Protein 1U02 (pdb70)

InterPro domains:
  IPR003337 Trehalose-phosphatase [PF02358] (3-191)
  IPR003337 Trehalose-phosphatase [TIGR00685] (2-222)
  IPR006379 HAD-superfamily hydrolase, subfamily IIB [TIGR01484] (1-193)
  IPR023214 HAD superfamily [G3DSA:3.40.50.1000] (2-207)
  IPR036412 HAD-like superfamily [SSF56784] (1-220)
  IPR044651 Trehalose 6-phosphate OTSB-like [PTHR43768] (2-218)

Organism: Thermoplasma acidophilum (strain ATCC 25905 / DSM 1728 / JCM 9062 / NBRC 15155 / AMRC-C165) (NCBI:txid273075)

B-factor: mean 22.28, std 8.76, range [8.09, 57.91]

Secondary structure (DSSP, 8-state):
-EEEEE-BTTTB----GGG-PPPHHHHHHHHHHHHHSEEEEE-SS-HHHHHHHS-SS---BGGGTEEEETTEEEE-TTGGGGHHHHHHHHHHHTTHHHHSTT-EEEEETTEEEEE-------HHHHHHHHHHHHHHT-EEEE---EEEE-TT--HHHHHHHHHTTS-EEEEESSHHHHHHHHTTTTSEEEEESSS----SEEESSS---HHHHHH--HHHH-

Structure (mmCIF, N/CA/C/O backbone):
data_1U02
#
_entry.id   1U02
#
_cell.length_a   117.995
_cell.length_b   45.056
_cell.length_c   53.391
_cell.angle_alpha   90.00
_cell.angle_beta   90.65
_cell.angle_gamma   90.00
#
_symmetry.space_group_name_H-M   'C 1 2 1'
#
loop_
_entity.id
_entity.type
_entity.pdbx_description
1 polymer 'trehalose-6-phosphate phosphatase related protein'
2 non-polymer 'MAGNESIUM ION'
3 non-polymer 'SODIUM ION'
4 non-polymer GLYCEROL
5 water water
#
loop_
_atom_site.group_PDB
_atom_site.id
_atom_site.type_symbol
_atom_site.label_atom_id
_atom_site.label_alt_id
_atom_site.label_comp_id
_atom_site.label_asym_id
_atom_site.label_entity_id
_atom_site.label_seq_id
_atom_site.pdbx_PDB_ins_code
_atom_site.Cartn_x
_atom_site.Cartn_y
_atom_site.Cartn_z
_atom_site.occupancy
_atom_site.B_iso_or_equiv
_atom_site.auth_seq_id
_atom_site.auth_comp_id
_atom_site.auth_asym_id
_atom_site.auth_atom_id
_atom_site.pdbx_PDB_model_num
ATOM 1 N N . SER A 1 2 ? 7.788 6.056 23.805 1.00 37.16 2 SER A N 1
ATOM 2 C CA . SER A 1 2 ? 7.922 6.464 22.378 1.00 35.33 2 SER A CA 1
ATOM 3 C C . SER A 1 2 ? 9.072 7.453 22.194 1.00 32.86 2 SER A C 1
ATOM 4 O O . SER A 1 2 ? 9.840 7.707 23.124 1.00 33.06 2 SER A O 1
ATOM 7 N N . LEU A 1 3 ? 9.182 8.017 20.994 1.00 29.15 3 LEU A N 1
ATOM 8 C CA . LEU A 1 3 ? 10.257 8.953 20.679 1.00 24.94 3 LEU A CA 1
ATOM 9 C C . LEU A 1 3 ? 9.896 10.433 20.732 1.00 22.16 3 LEU A C 1
ATOM 10 O O . LEU A 1 3 ? 8.791 10.832 20.367 1.00 19.39 3 LEU A O 1
ATOM 15 N N . ILE A 1 4 ? 10.844 11.244 21.189 1.00 19.14 4 ILE A N 1
ATOM 16 C CA . ILE A 1 4 ? 10.657 12.685 21.223 1.00 16.99 4 ILE A CA 1
ATOM 17 C C . ILE A 1 4 ? 11.969 13.335 20.800 1.00 16.81 4 ILE A C 1
ATOM 18 O O . ILE A 1 4 ? 13.033 13.038 21.343 1.00 18.29 4 ILE A O 1
ATOM 23 N N . PHE A 1 5 ? 11.876 14.198 19.797 1.00 14.19 5 PHE A N 1
ATOM 24 C CA . PHE A 1 5 ? 13.023 14.909 19.249 1.00 14.75 5 PHE A CA 1
ATOM 25 C C . PHE A 1 5 ? 12.806 16.386 19.533 1.00 12.72 5 PHE A C 1
ATOM 26 O O . PHE A 1 5 ? 11.831 16.977 19.072 1.00 13.33 5 PHE A O 1
ATOM 34 N N . LEU A 1 6 ? 13.718 16.985 20.288 1.00 12.46 6 LEU A N 1
ATOM 35 C CA . LEU A 1 6 ? 13.587 18.389 20.652 1.00 11.47 6 LEU A CA 1
ATOM 36 C C . LEU A 1 6 ? 14.761 19.251 20.217 1.00 12.97 6 LEU A C 1
ATOM 37 O O . LEU A 1 6 ? 15.910 18.934 20.515 1.00 12.09 6 LEU A O 1
ATOM 42 N N . ASP A 1 7 ? 14.464 20.341 19.516 1.00 12.50 7 ASP A N 1
ATOM 43 C CA . ASP A 1 7 ? 15.493 21.289 19.110 1.00 12.24 7 ASP A CA 1
ATOM 44 C C . ASP A 1 7 ? 15.874 21.974 20.423 1.00 11.85 7 ASP A C 1
ATOM 45 O O . ASP A 1 7 ? 15.098 21.951 21.380 1.00 10.68 7 ASP A O 1
ATOM 50 N N . TYR A 1 8 ? 17.052 22.584 20.479 1.00 10.89 8 TYR A N 1
ATOM 51 C CA . TYR A 1 8 ? 17.492 23.245 21.705 1.00 11.99 8 TYR A CA 1
ATOM 52 C C . TYR A 1 8 ? 17.276 24.764 21.685 1.00 12.29 8 TYR A C 1
ATOM 53 O O . TYR A 1 8 ? 16.379 25.283 22.359 1.00 11.26 8 TYR A O 1
ATOM 62 N N . ASP A 1 9 ? 18.096 25.476 20.914 1.00 11.07 9 ASP A N 1
ATOM 63 C CA . ASP A 1 9 ? 17.981 26.930 20.844 1.00 12.15 9 ASP A CA 1
ATOM 64 C C . ASP A 1 9 ? 16.660 27.415 20.267 1.00 12.61 9 ASP A C 1
ATOM 65 O O . ASP A 1 9 ? 16.254 27.012 19.176 1.00 12.98 9 ASP A O 1
ATOM 70 N N . GLY A 1 10 ? 15.999 28.288 21.020 1.00 14.41 10 GLY A N 1
ATOM 71 C CA . GLY A 1 10 ? 14.725 28.833 20.594 1.00 14.76 10 GLY A CA 1
ATOM 72 C C . GLY A 1 10 ? 13.566 27.885 20.826 1.00 15.49 10 GLY A C 1
ATOM 73 O O . GLY A 1 10 ? 12.413 28.239 20.573 1.00 15.90 10 GLY A O 1
ATOM 74 N N . THR A 1 11 ? 13.865 26.680 21.305 1.00 14.73 11 THR A N 1
ATOM 75 C CA . THR A 1 11 ? 12.836 25.681 21.563 1.00 13.31 11 THR A CA 1
ATOM 76 C C . THR A 1 11 ? 12.751 25.339 23.053 1.00 13.44 11 THR A C 1
ATOM 77 O O . THR A 1 11 ? 11.675 25.411 23.651 1.00 13.83 11 THR A O 1
ATOM 81 N N . LEU A 1 12 ? 13.882 24.972 23.649 1.00 12.80 12 LEU A N 1
ATOM 82 C CA . LEU A 1 12 ? 13.927 24.651 25.073 1.00 13.30 12 LEU A CA 1
ATOM 83 C C . LEU A 1 12 ? 14.508 25.826 25.858 1.00 12.78 12 LEU A C 1
ATOM 84 O O . LEU A 1 12 ? 14.251 25.983 27.051 1.00 16.09 12 LEU A O 1
ATOM 89 N N . VAL A 1 13 ? 15.310 26.637 25.181 1.00 12.86 13 VAL A N 1
ATOM 90 C CA . VAL A 1 13 ? 15.912 27.820 25.789 1.00 14.13 13 VAL A CA 1
ATOM 91 C C . VAL A 1 13 ? 15.677 28.957 24.803 1.00 13.60 13 VAL A C 1
ATOM 92 O O . VAL A 1 13 ? 15.462 28.719 23.615 1.00 13.98 13 VAL A O 1
ATOM 96 N N . PRO A 1 14 ? 15.695 30.208 25.281 1.00 15.33 14 PRO A N 1
ATOM 97 C CA . PRO A 1 14 ? 15.474 31.331 24.373 1.00 15.19 14 PRO A CA 1
ATOM 98 C C . PRO A 1 14 ? 16.703 31.641 23.522 1.00 15.45 14 PRO A C 1
ATOM 99 O O . PRO A 1 14 ? 17.824 31.248 23.853 1.00 13.12 14 PRO A O 1
ATOM 103 N N . ILE A 1 15 ? 16.476 32.339 22.418 1.00 15.40 15 ILE A N 1
ATOM 104 C CA . ILE A 1 15 ? 17.558 32.756 21.544 1.00 15.98 15 ILE A CA 1
ATOM 105 C C . ILE A 1 15 ? 18.092 34.002 22.228 1.00 16.71 15 ILE A C 1
ATOM 106 O O . ILE A 1 15 ? 17.315 34.886 22.587 1.00 16.02 15 ILE A O 1
ATOM 111 N N . ILE A 1 16 ? 19.402 34.071 22.439 1.00 17.32 16 ILE A N 1
ATOM 112 C CA . ILE A 1 16 ? 19.993 35.238 23.085 1.00 16.03 16 ILE A CA 1
ATOM 113 C C . ILE A 1 16 ? 21.169 35.777 22.272 1.00 17.51 16 ILE A C 1
ATOM 114 O O . ILE A 1 16 ? 21.667 35.107 21.361 1.00 16.66 16 ILE A O 1
ATOM 127 N N . ASN A 1 18 ? 24.222 36.275 23.265 1.00 14.23 18 ASN A N 1
ATOM 128 C CA . ASN A 1 18 ? 25.455 35.558 23.606 1.00 12.81 18 ASN A CA 1
ATOM 129 C C . ASN A 1 18 ? 25.159 34.049 23.675 1.00 12.81 18 ASN A C 1
ATOM 130 O O . ASN A 1 18 ? 24.979 33.488 24.757 1.00 9.71 18 ASN A O 1
ATOM 135 N N . PRO A 1 19 ? 25.124 33.373 22.514 1.00 12.87 19 PRO A N 1
ATOM 136 C CA . PRO A 1 19 ? 24.840 31.933 22.453 1.00 12.45 19 PRO A CA 1
ATOM 137 C C . PRO A 1 19 ? 25.715 31.009 23.293 1.00 12.21 19 PRO A C 1
ATOM 138 O O . PRO A 1 19 ? 25.314 29.888 23.606 1.00 12.00 19 PRO A O 1
ATOM 142 N N . GLU A 1 20 ? 26.898 31.467 23.674 1.00 11.63 20 GLU A N 1
ATOM 143 C CA . GLU A 1 20 ? 27.772 30.621 24.479 1.00 13.24 20 GLU A CA 1
ATOM 144 C C . GLU A 1 20 ? 27.262 30.472 25.916 1.00 11.24 20 GLU A C 1
ATOM 145 O O . GLU A 1 20 ? 27.701 29.589 26.649 1.00 10.92 20 GLU A O 1
ATOM 151 N N . GLU A 1 21 ? 26.335 31.339 26.309 1.00 11.07 21 GLU A N 1
ATOM 152 C CA . GLU A 1 21 ? 25.791 31.331 27.668 1.00 12.06 21 GLU A CA 1
ATOM 153 C C . GLU A 1 21 ? 24.532 30.478 27.850 1.00 12.09 21 GLU A C 1
ATOM 154 O O . GLU A 1 21 ? 24.008 30.379 28.955 1.00 13.52 21 GLU A O 1
ATOM 160 N N . SER A 1 22 ? 24.058 29.856 26.779 1.00 12.28 22 SER A N 1
ATOM 161 C CA . SER A 1 22 ? 22.819 29.080 26.835 1.00 13.32 22 SER A CA 1
ATOM 162 C C . SER A 1 22 ? 22.786 27.762 27.610 1.00 13.37 22 SER A C 1
ATOM 163 O O . SER A 1 22 ? 22.311 26.741 27.100 1.00 11.24 22 SER A O 1
ATOM 166 N N . TYR A 1 23 ? 23.280 27.788 28.843 1.00 13.31 23 TYR A N 1
ATOM 167 C CA . TYR A 1 23 ? 23.257 26.603 29.694 1.00 12.96 23 TYR A CA 1
ATOM 168 C C . TYR A 1 23 ? 21.835 26.419 30.213 1.00 12.50 23 TYR A C 1
ATOM 169 O O . TYR A 1 23 ? 21.128 27.395 30.445 1.00 11.38 23 TYR A O 1
ATOM 178 N N . ALA A 1 24 ? 21.421 25.169 30.394 1.00 11.21 24 ALA A N 1
ATOM 179 C CA . ALA A 1 24 ? 20.079 24.879 30.880 1.00 11.09 24 ALA A CA 1
ATOM 180 C C . ALA A 1 24 ? 19.959 25.238 32.360 1.00 13.13 2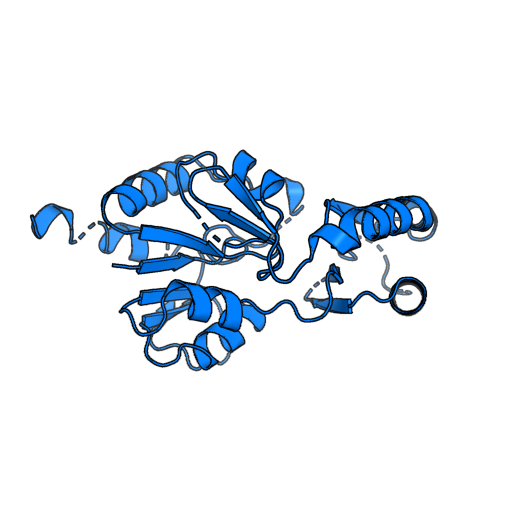4 ALA A C 1
ATOM 181 O O . ALA A 1 24 ? 20.851 24.919 33.154 1.00 12.25 24 ALA A O 1
ATOM 183 N N . ASP A 1 25 ? 18.873 25.909 32.732 1.00 12.95 25 ASP A N 1
ATOM 184 C CA . ASP A 1 25 ? 18.661 26.259 34.137 1.00 13.12 25 ASP A CA 1
ATOM 185 C C . ASP A 1 25 ? 18.064 25.051 34.851 1.00 13.37 25 ASP A C 1
ATOM 186 O O . ASP A 1 25 ? 17.681 24.074 34.205 1.00 12.61 25 ASP A O 1
ATOM 191 N N . ALA A 1 26 ? 18.001 25.112 36.180 1.00 14.04 26 ALA A N 1
ATOM 192 C CA . ALA A 1 26 ? 17.465 24.016 36.984 1.00 13.74 26 ALA A CA 1
ATOM 193 C C . ALA A 1 26 ? 16.097 23.541 36.506 1.00 14.35 26 ALA A C 1
ATOM 194 O O . ALA A 1 26 ? 15.811 22.344 36.523 1.00 14.22 26 ALA A O 1
ATOM 196 N N . GLY A 1 27 ? 15.251 24.477 36.089 1.00 13.81 27 GLY A N 1
ATOM 197 C CA . GLY A 1 27 ? 13.923 24.109 35.624 1.00 14.74 27 GLY A CA 1
ATOM 198 C C . GLY A 1 27 ? 13.953 23.174 34.429 1.00 13.33 27 GLY A C 1
ATOM 199 O O . GLY A 1 27 ? 13.236 22.167 34.387 1.00 14.22 27 GLY A O 1
ATOM 200 N N . LEU A 1 28 ? 14.791 23.503 33.453 1.00 13.10 28 LEU A N 1
ATOM 201 C CA . LEU A 1 28 ? 14.908 22.682 32.257 1.00 11.92 28 LEU A CA 1
ATOM 202 C C . LEU A 1 28 ? 15.566 21.344 32.600 1.00 11.80 28 LEU A C 1
ATOM 203 O O . LEU A 1 28 ? 15.177 20.299 32.069 1.00 12.21 28 LEU A O 1
ATOM 208 N N . LEU A 1 29 ? 16.557 21.375 33.486 1.00 13.12 29 LEU A N 1
ATOM 209 C CA . LEU A 1 29 ? 17.245 20.150 33.883 1.00 12.42 29 LEU A CA 1
ATOM 210 C C . LEU A 1 29 ? 16.250 19.162 34.496 1.00 13.62 29 LEU A C 1
ATOM 211 O O . LEU A 1 29 ? 16.290 17.970 34.200 1.00 14.14 29 LEU A O 1
ATOM 216 N N . SER A 1 30 ? 15.349 19.662 35.337 1.00 14.32 30 SER A N 1
ATOM 217 C CA . SER A 1 30 ? 14.347 18.811 35.983 1.00 15.15 30 SER A CA 1
ATOM 218 C C . SER A 1 30 ? 13.368 18.238 34.953 1.00 15.56 30 SER A C 1
ATOM 219 O O . SER A 1 30 ? 13.081 17.037 34.954 1.00 15.61 30 SER A O 1
ATOM 222 N N . LEU A 1 31 ? 12.869 19.102 34.070 1.00 14.72 31 LEU A N 1
ATOM 223 C CA . LEU A 1 31 ? 11.919 18.700 33.032 1.00 16.82 31 LEU A CA 1
ATOM 224 C C . LEU A 1 31 ? 12.448 17.604 32.117 1.00 15.41 31 LEU A C 1
ATOM 225 O O . LEU A 1 31 ? 11.773 16.605 31.875 1.00 15.39 31 LEU A O 1
ATOM 230 N N . ILE A 1 32 ? 13.655 17.798 31.598 1.00 13.74 32 ILE A N 1
ATOM 231 C CA . ILE A 1 32 ? 14.246 16.821 30.693 1.00 14.70 32 ILE A CA 1
ATOM 232 C C . ILE A 1 32 ? 14.654 15.567 31.455 1.00 15.08 32 ILE A C 1
ATOM 233 O O . ILE A 1 32 ? 14.530 14.455 30.941 1.00 15.16 32 ILE A O 1
ATOM 238 N N . SER A 1 33 ? 15.132 15.754 32.681 1.00 14.98 33 SER A N 1
ATOM 239 C CA . SER A 1 33 ? 15.524 14.632 33.527 1.00 17.49 33 SER A CA 1
ATOM 240 C C . SER A 1 33 ? 14.325 13.694 33.674 1.00 18.02 33 SER A C 1
ATOM 241 O O . SER A 1 33 ? 14.453 12.481 33.521 1.00 15.40 33 SER A O 1
ATOM 244 N N . ASP A 1 34 ? 13.157 14.267 33.958 1.00 18.51 34 ASP A N 1
ATOM 245 C CA . ASP A 1 34 ? 11.937 13.477 34.114 1.00 18.96 34 ASP A CA 1
ATOM 246 C C . ASP A 1 34 ? 11.508 12.861 32.792 1.00 19.92 34 ASP A C 1
ATOM 247 O O . ASP A 1 34 ? 11.230 11.667 32.708 1.00 20.58 34 ASP A O 1
ATOM 252 N N . LEU A 1 35 ? 11.458 13.688 31.756 1.00 19.57 35 LEU A N 1
ATOM 253 C CA . LEU A 1 35 ? 11.040 13.242 30.437 1.00 20.04 35 LEU A CA 1
ATOM 254 C C . LEU A 1 35 ? 11.829 12.050 29.885 1.00 20.33 35 LEU A C 1
ATOM 255 O O . LEU A 1 35 ? 11.240 11.116 29.341 1.00 20.37 35 LEU A O 1
ATOM 260 N N . LYS A 1 36 ? 13.153 12.075 30.028 1.00 19.80 36 LYS A N 1
ATOM 261 C CA . LYS A 1 36 ? 13.990 10.997 29.504 1.00 22.14 36 LYS A CA 1
ATOM 262 C C . LYS A 1 36 ? 13.755 9.661 30.202 1.00 21.71 36 LYS A C 1
ATOM 263 O O . LYS A 1 36 ? 14.148 8.612 29.700 1.00 21.12 36 LYS A O 1
ATOM 269 N N . GLU A 1 37 ? 13.110 9.702 31.359 1.00 23.75 37 GLU A N 1
ATOM 270 C CA . GLU A 1 37 ? 12.808 8.485 32.098 1.00 25.33 37 GLU A CA 1
ATOM 271 C C . GLU A 1 37 ? 11.619 7.766 31.464 1.00 25.80 37 GLU A C 1
ATOM 272 O O . GLU A 1 37 ? 11.496 6.547 31.570 1.00 26.63 37 GLU A O 1
ATOM 278 N N . ARG A 1 38 ? 10.753 8.520 30.793 1.00 24.50 38 ARG A N 1
ATOM 279 C CA . ARG A 1 38 ? 9.561 7.936 30.186 1.00 25.33 38 ARG A CA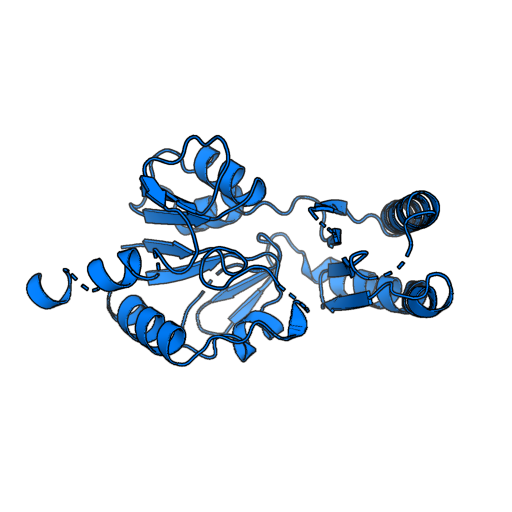 1
ATOM 280 C C . ARG A 1 38 ? 9.587 7.832 28.670 1.00 25.02 38 ARG A C 1
ATOM 281 O O . ARG A 1 38 ? 8.846 7.035 28.095 1.00 24.38 38 ARG A O 1
ATOM 289 N N . PHE A 1 39 ? 10.425 8.636 28.024 1.00 22.72 39 PHE A N 1
ATOM 290 C CA . PHE A 1 39 ? 10.510 8.621 26.569 1.00 24.15 39 PHE A CA 1
ATOM 291 C C . PHE A 1 39 ? 11.948 8.580 26.075 1.00 23.31 39 PHE A C 1
ATOM 292 O O . PHE A 1 39 ? 12.846 9.115 26.725 1.00 22.79 39 PHE A O 1
ATOM 300 N N . ASP A 1 40 ? 12.162 7.937 24.928 1.00 22.26 40 ASP A N 1
ATOM 301 C CA . ASP A 1 40 ? 13.492 7.879 24.329 1.00 21.86 40 ASP A CA 1
ATOM 302 C C . ASP A 1 40 ? 13.658 9.307 23.805 1.00 20.73 40 ASP A C 1
ATOM 303 O O . ASP A 1 40 ? 13.119 9.670 22.758 1.00 20.01 40 ASP A O 1
ATOM 308 N N . THR A 1 41 ? 14.393 10.116 24.552 1.00 18.80 41 THR A N 1
ATOM 309 C CA . THR A 1 41 ? 14.572 11.517 24.209 1.00 19.59 41 THR A CA 1
ATOM 310 C C . THR A 1 41 ? 15.840 11.878 23.448 1.00 18.59 41 THR A C 1
ATOM 311 O O . THR A 1 41 ? 16.938 11.447 23.801 1.00 19.50 41 THR A O 1
ATOM 315 N N . TYR A 1 42 ? 15.666 12.679 22.398 1.00 17.31 42 TYR A N 1
ATOM 316 C CA . TYR A 1 42 ? 16.767 13.143 21.565 1.00 15.72 42 TYR A CA 1
ATOM 317 C C . TYR A 1 42 ? 16.779 14.660 21.466 1.00 15.37 42 TYR A C 1
ATOM 318 O O . TYR A 1 42 ? 15.742 15.281 21.222 1.00 15.41 42 TYR A O 1
ATOM 327 N N . ILE A 1 43 ? 17.947 15.256 21.668 1.00 13.50 43 ILE A N 1
ATOM 328 C CA . ILE A 1 43 ? 18.089 16.693 21.489 1.00 13.87 43 ILE A CA 1
ATOM 329 C C . ILE A 1 43 ? 18.596 16.763 20.049 1.00 14.51 43 ILE A C 1
ATOM 330 O O . ILE A 1 43 ? 19.548 16.066 19.701 1.00 15.64 43 ILE A O 1
ATOM 335 N N . VAL A 1 44 ? 17.954 17.567 19.206 1.00 14.29 44 VAL A N 1
ATOM 336 C CA . VAL A 1 44 ? 18.379 17.698 17.813 1.00 15.85 44 VAL A CA 1
ATOM 337 C C . VAL A 1 44 ? 18.784 19.150 17.636 1.00 17.20 44 VAL A C 1
ATOM 338 O O . VAL A 1 44 ? 17.959 20.048 17.776 1.00 18.73 44 VAL A O 1
ATOM 342 N N . THR A 1 45 ? 20.047 19.378 17.297 1.00 14.58 45 THR A N 1
ATOM 343 C CA . THR A 1 45 ? 20.547 20.739 17.222 1.00 13.25 45 THR A CA 1
ATOM 344 C C . THR A 1 45 ? 21.662 20.931 16.200 1.00 14.23 45 THR A C 1
ATOM 345 O O . THR A 1 45 ? 22.181 19.967 15.635 1.00 12.14 45 THR A O 1
ATOM 349 N N . GLY A 1 46 ? 22.026 22.189 15.977 1.00 13.74 46 GLY A N 1
ATOM 350 C CA . GLY A 1 46 ? 23.115 22.497 15.069 1.00 13.21 46 GLY A CA 1
ATOM 351 C C . GLY A 1 46 ? 24.372 22.629 15.918 1.00 13.88 46 GLY A C 1
ATOM 352 O O . GLY A 1 46 ? 25.486 22.742 15.403 1.00 12.95 46 GLY A O 1
ATOM 353 N N . ARG A 1 47 ? 24.178 22.624 17.235 1.00 12.71 47 ARG A N 1
ATOM 354 C CA . ARG A 1 47 ? 25.279 22.723 18.193 1.00 11.46 47 ARG A CA 1
ATOM 355 C C . ARG A 1 47 ? 26.091 21.433 18.144 1.00 11.87 47 ARG A C 1
ATOM 356 O O . ARG A 1 47 ? 25.648 20.436 17.580 1.00 12.24 47 ARG A O 1
ATOM 364 N N . SER A 1 48 ? 27.275 21.463 18.749 1.00 10.23 48 SER A N 1
ATOM 365 C CA . SER A 1 48 ? 28.150 20.299 18.806 1.00 10.31 48 SER A CA 1
ATOM 366 C C . SER A 1 48 ? 27.796 19.468 20.039 1.00 12.30 48 SER A C 1
ATOM 367 O O . SER A 1 48 ? 27.085 19.929 20.931 1.00 11.49 48 SER A O 1
ATOM 370 N N . PRO A 1 49 ? 28.297 18.225 20.102 1.00 13.64 49 PRO A N 1
ATOM 371 C CA . PRO A 1 49 ? 28.021 17.357 21.250 1.00 14.60 49 PRO A CA 1
ATOM 372 C C . PRO A 1 49 ? 28.690 17.942 22.494 1.00 13.17 49 PRO A C 1
ATOM 373 O O . PRO A 1 49 ? 28.180 17.812 23.605 1.00 12.62 49 PRO A O 1
ATOM 377 N N . GLU A 1 50 ? 29.840 18.583 22.303 1.00 13.53 50 GLU A N 1
ATOM 378 C CA . GLU A 1 50 ? 30.548 19.174 23.431 1.00 14.70 50 GLU A CA 1
ATOM 379 C C . GLU A 1 50 ? 29.696 20.289 24.041 1.00 13.41 50 GLU A C 1
ATOM 380 O O . GLU A 1 50 ? 29.671 20.456 25.259 1.00 13.65 50 GLU A O 1
ATOM 386 N N . GLU A 1 51 ? 29.003 21.052 23.197 1.00 12.03 51 GLU A N 1
ATOM 387 C CA . GLU A 1 51 ? 28.152 22.136 23.683 1.00 14.16 51 GLU A CA 1
ATOM 388 C C . GLU A 1 51 ? 26.928 21.623 24.437 1.00 12.85 51 GLU A C 1
ATOM 389 O O . GLU A 1 51 ? 26.679 22.019 25.573 1.00 13.04 51 GLU A O 1
ATOM 395 N N . ILE A 1 52 ? 26.159 20.742 23.810 1.00 14.84 52 ILE A N 1
ATOM 396 C CA . ILE A 1 52 ? 24.965 20.231 24.467 1.00 12.95 52 ILE A CA 1
ATOM 397 C C . ILE A 1 52 ? 25.321 19.474 25.740 1.00 13.45 52 ILE A C 1
ATOM 398 O O . ILE A 1 52 ? 24.604 19.568 26.737 1.00 11.71 52 ILE A O 1
ATOM 403 N N . SER A 1 53 ? 26.433 18.738 25.704 1.00 11.43 53 SER A N 1
ATOM 404 C CA . SER A 1 53 ? 26.881 17.964 26.858 1.00 13.07 53 SER A CA 1
ATOM 405 C C . SER A 1 53 ? 27.140 18.843 28.078 1.00 14.12 53 SER A C 1
ATOM 406 O O . SER A 1 53 ? 26.862 18.435 29.204 1.00 13.10 53 SER A O 1
ATOM 409 N N . ARG A 1 54 ? 27.674 20.044 27.873 1.00 13.37 54 ARG A N 1
ATOM 410 C CA . ARG A 1 54 ? 27.891 20.913 29.020 1.00 14.25 54 ARG A CA 1
ATOM 411 C C . ARG A 1 54 ? 26.648 21.761 29.310 1.00 13.11 54 ARG A C 1
ATOM 412 O O . ARG A 1 54 ? 26.367 22.063 30.471 1.00 12.29 54 ARG A O 1
ATOM 420 N N . PHE A 1 55 ? 25.900 22.131 28.271 1.00 10.86 55 PHE A N 1
ATOM 421 C CA . PHE A 1 55 ? 24.679 22.921 28.470 1.00 12.21 55 PHE A CA 1
ATOM 422 C C . PHE A 1 55 ? 23.622 22.119 29.219 1.00 11.48 55 PHE A C 1
ATOM 423 O O . PHE A 1 55 ? 22.953 22.633 30.111 1.00 12.01 55 PHE A O 1
ATOM 431 N N . LEU A 1 56 ? 23.474 20.858 28.824 1.00 12.01 56 LEU A N 1
ATOM 432 C CA . LEU A 1 56 ? 22.470 19.953 29.379 1.00 12.99 56 LEU A CA 1
ATOM 433 C C . LEU A 1 56 ? 23.143 18.630 29.753 1.00 13.41 56 LEU A C 1
ATOM 434 O O . LEU A 1 56 ? 22.971 17.628 29.057 1.00 14.53 56 LEU A O 1
ATOM 439 N N . PRO A 1 57 ? 23.881 18.598 30.873 1.00 14.55 57 PRO A N 1
ATOM 440 C CA . PRO A 1 57 ? 24.579 17.377 31.303 1.00 15.57 57 PRO A CA 1
ATOM 441 C C . PRO A 1 57 ? 23.710 16.235 31.825 1.00 16.58 57 PRO A C 1
ATOM 442 O O . PRO A 1 57 ? 23.886 15.767 32.953 1.00 15.40 57 PRO A O 1
ATOM 446 N N . LEU A 1 58 ? 22.787 15.777 30.984 1.00 15.87 58 LEU A N 1
ATOM 447 C CA . LEU A 1 58 ? 21.882 14.692 31.342 1.00 17.10 58 LEU A CA 1
ATOM 448 C C . LEU A 1 58 ? 22.128 13.488 30.449 1.00 19.47 58 LEU A C 1
ATOM 449 O O . LEU A 1 58 ? 22.750 13.597 29.389 1.00 18.51 58 LEU A O 1
ATOM 454 N N . ASP A 1 59 ? 21.616 12.343 30.879 1.00 20.70 59 ASP A N 1
ATOM 455 C CA . ASP A 1 59 ? 21.762 11.111 30.124 1.00 24.09 59 ASP A CA 1
ATOM 456 C C . ASP A 1 59 ? 20.694 11.034 29.037 1.00 23.14 59 ASP A C 1
ATOM 457 O O . ASP A 1 59 ? 19.634 10.436 29.234 1.00 24.23 59 ASP A O 1
ATOM 462 N N . ILE A 1 60 ? 20.966 11.670 27.902 1.00 21.27 60 ILE A N 1
ATOM 463 C CA . ILE A 1 60 ? 20.043 11.665 26.772 1.00 20.60 60 ILE A CA 1
ATOM 464 C C . ILE A 1 60 ? 20.836 11.548 25.483 1.00 19.04 60 ILE A C 1
ATOM 465 O O . ILE A 1 60 ? 22.035 11.812 25.467 1.00 19.15 60 ILE A O 1
ATOM 470 N N . ASN A 1 61 ? 20.161 11.148 24.411 1.00 16.93 61 ASN A N 1
ATOM 471 C CA . ASN A 1 61 ? 20.804 11.022 23.113 1.00 16.61 61 ASN A CA 1
ATOM 472 C C . ASN A 1 61 ? 20.736 12.352 22.379 1.00 15.99 61 ASN A C 1
ATOM 473 O O . ASN A 1 61 ? 19.920 13.216 22.706 1.00 14.49 61 ASN A O 1
ATOM 486 N N . ILE A 1 63 ? 21.426 14.433 18.349 1.00 12.46 63 ILE A N 1
ATOM 487 C CA . ILE A 1 63 ? 21.765 14.502 16.941 1.00 13.16 63 ILE A CA 1
ATOM 488 C C . ILE A 1 63 ? 22.311 15.925 16.839 1.00 12.63 63 ILE A C 1
ATOM 489 O O . ILE A 1 63 ? 21.559 16.888 16.978 1.00 12.51 63 ILE A O 1
ATOM 494 N N . CYS A 1 64 ? 23.621 16.053 16.630 1.00 12.02 64 CYS A N 1
ATOM 495 C CA . CYS A 1 64 ? 24.262 17.368 16.555 1.00 11.45 64 CYS A CA 1
ATOM 496 C C . CYS A 1 64 ? 24.699 17.774 15.154 1.00 13.41 64 CYS A C 1
ATOM 497 O O . CYS A 1 64 ? 24.690 16.957 14.234 1.00 13.03 64 CYS A O 1
ATOM 500 N N . TYR A 1 65 ? 25.080 19.043 15.004 1.00 11.57 65 TYR A N 1
ATOM 501 C CA . TYR A 1 65 ? 25.515 19.579 13.711 1.00 12.16 65 TYR A CA 1
ATOM 502 C C . TYR A 1 65 ? 24.465 19.292 12.635 1.00 14.10 65 TYR A C 1
ATOM 503 O O . TYR A 1 65 ? 24.805 18.985 11.488 1.00 11.94 65 TYR A O 1
ATOM 512 N N . HIS A 1 66 ? 23.193 19.383 13.009 1.00 14.36 66 HIS A N 1
ATOM 513 C CA . HIS A 1 66 ? 22.100 19.132 12.073 1.00 14.59 66 HIS A CA 1
ATOM 514 C C . HIS A 1 66 ? 22.165 17.723 11.480 1.00 14.67 66 HIS A C 1
ATOM 515 O O . HIS A 1 66 ? 21.600 17.462 10.414 1.00 14.34 66 HIS A O 1
ATOM 522 N N . GLY A 1 67 ? 22.856 16.822 12.177 1.00 13.75 67 GLY A N 1
ATOM 523 C CA . GLY A 1 67 ? 22.961 15.448 11.711 1.00 15.06 67 GLY A CA 1
ATOM 524 C C . GLY A 1 67 ? 24.345 14.918 11.368 1.00 14.83 67 GLY A C 1
ATOM 525 O O . GLY A 1 67 ? 24.498 13.715 11.167 1.00 13.81 67 GLY A O 1
ATOM 526 N N . ALA A 1 68 ? 25.358 15.781 11.312 1.00 14.24 68 ALA A N 1
ATOM 527 C CA . ALA A 1 68 ? 26.707 15.328 10.967 1.00 13.51 68 ALA A CA 1
ATOM 528 C C . ALA A 1 68 ? 27.320 14.395 12.009 1.00 14.60 68 ALA A C 1
ATOM 529 O O . ALA A 1 68 ? 28.151 13.548 11.683 1.00 15.06 68 ALA A O 1
ATOM 531 N N . CYS A 1 69 ? 26.918 14.555 13.262 1.00 13.91 69 CYS A N 1
ATOM 532 C CA . CYS A 1 69 ? 27.444 13.729 14.339 1.00 17.17 69 CYS A CA 1
ATOM 533 C C . CYS A 1 69 ? 26.372 13.534 15.394 1.00 16.84 69 CYS A C 1
ATOM 534 O O . CYS A 1 69 ? 25.592 14.442 15.667 1.00 19.49 69 CYS A O 1
ATOM 537 N N . SER A 1 70 ? 26.333 12.346 15.982 1.00 15.63 70 SER A N 1
ATOM 538 C CA . SER A 1 70 ? 25.362 12.041 17.023 1.00 14.20 70 SER A CA 1
ATOM 539 C C . SER A 1 70 ? 26.115 11.518 18.231 1.00 14.62 70 SER A C 1
ATOM 540 O O . SER A 1 70 ? 27.270 11.096 18.118 1.00 16.34 70 SER A O 1
ATOM 543 N N . LYS A 1 71 ? 25.478 11.581 19.392 1.00 14.11 71 LYS A N 1
ATOM 544 C CA . LYS A 1 71 ? 26.074 11.044 20.604 1.00 15.48 71 LYS A CA 1
ATOM 545 C C . LYS A 1 71 ? 24.991 10.112 21.116 1.00 16.04 71 LYS A C 1
ATOM 546 O O . LYS A 1 71 ? 23.951 10.554 21.605 1.00 16.64 71 LYS A O 1
ATOM 552 N N . ILE A 1 72 ? 25.240 8.816 20.964 1.00 16.68 72 ILE A N 1
ATOM 553 C CA . ILE A 1 72 ? 24.297 7.774 21.344 1.00 18.66 72 ILE A CA 1
ATOM 554 C C . ILE A 1 72 ? 24.932 6.877 22.404 1.00 18.14 72 ILE A C 1
ATOM 555 O O . ILE A 1 72 ? 26.012 6.328 22.190 1.00 16.96 72 ILE A O 1
ATOM 560 N N . ASN A 1 73 ? 24.266 6.734 23.545 1.00 19.91 73 ASN A N 1
ATOM 561 C CA . ASN A 1 73 ? 24.792 5.917 24.635 1.00 21.85 73 ASN A CA 1
ATOM 562 C C . ASN A 1 73 ? 26.183 6.403 25.023 1.00 20.21 73 ASN A C 1
ATOM 563 O O . ASN A 1 73 ? 27.035 5.614 25.422 1.00 20.11 73 ASN A O 1
ATOM 568 N N . GLY A 1 74 ? 26.412 7.704 24.878 1.00 17.07 74 GLY A N 1
ATOM 569 C CA . GLY A 1 74 ? 27.697 8.273 25.234 1.00 15.37 74 GLY A CA 1
ATOM 570 C C . GLY A 1 74 ? 28.728 8.233 24.123 1.00 13.32 74 GLY A C 1
ATOM 571 O O . GLY A 1 74 ? 29.761 8.883 24.212 1.00 14.76 74 GLY A O 1
ATOM 572 N N . GLN A 1 75 ? 28.452 7.481 23.064 1.00 14.47 75 GLN A N 1
ATOM 573 C CA . GLN A 1 75 ? 29.399 7.367 21.965 1.00 14.47 75 GLN A CA 1
ATOM 574 C C . GLN A 1 75 ? 29.256 8.455 20.900 1.00 14.50 75 GLN A C 1
ATOM 575 O O . GLN A 1 75 ? 28.158 8.722 20.403 1.00 11.87 75 GLN A O 1
ATOM 581 N N . ILE A 1 76 ? 30.377 9.084 20.562 1.00 13.45 76 ILE A N 1
ATOM 582 C CA . ILE A 1 76 ? 30.396 10.107 19.526 1.00 14.92 76 ILE A CA 1
ATOM 583 C C . ILE A 1 76 ? 30.389 9.331 18.211 1.00 16.51 76 ILE A C 1
ATOM 584 O O . ILE A 1 76 ? 31.359 8.650 17.871 1.00 17.47 76 ILE A O 1
ATOM 589 N N . VAL A 1 77 ? 29.280 9.422 17.490 1.00 16.55 77 VAL A N 1
ATOM 590 C CA . VAL A 1 77 ? 29.124 8.726 16.226 1.00 18.15 77 VAL A CA 1
ATOM 591 C C . VAL A 1 77 ? 29.046 9.699 15.058 1.00 17.51 77 VAL A C 1
ATOM 592 O O . VAL A 1 77 ? 28.074 10.445 14.928 1.00 16.10 77 VAL A O 1
ATOM 596 N N . TYR A 1 78 ? 30.074 9.698 14.215 1.00 18.55 78 TYR A N 1
ATOM 597 C CA . TYR A 1 78 ? 30.089 10.560 13.043 1.00 18.74 78 TYR A CA 1
ATOM 598 C C . TYR A 1 78 ? 29.200 9.917 11.991 1.00 19.92 78 TYR A C 1
ATOM 599 O O . TYR A 1 78 ? 29.283 8.712 11.743 1.00 20.72 78 TYR A O 1
ATOM 608 N N . ASN A 1 79 ? 28.343 10.721 11.378 1.00 18.46 79 ASN A N 1
ATOM 609 C CA . ASN A 1 79 ? 27.435 10.222 10.361 1.00 20.40 79 ASN A CA 1
ATOM 610 C C . ASN A 1 79 ? 27.894 10.672 8.982 1.00 20.63 79 ASN A C 1
ATOM 611 O O . ASN A 1 79 ? 28.521 11.726 8.835 1.00 17.78 79 ASN A O 1
ATOM 616 N N . ASN A 1 80 ? 27.605 9.856 7.976 1.00 20.63 80 ASN A N 1
ATOM 617 C CA . ASN A 1 80 ? 27.946 10.206 6.605 1.00 23.50 80 ASN A CA 1
ATOM 618 C C . ASN A 1 80 ? 29.428 10.536 6.413 1.00 23.10 80 ASN A C 1
ATOM 619 O O . ASN A 1 80 ? 29.778 11.375 5.585 1.00 22.64 80 ASN A O 1
ATOM 624 N N . GLY A 1 81 ? 30.290 9.871 7.178 1.00 21.67 81 GLY A N 1
ATOM 625 C CA . GLY A 1 81 ? 31.722 10.105 7.072 1.00 21.43 81 GLY A CA 1
ATOM 626 C C . GLY A 1 81 ? 32.149 11.542 7.312 1.00 20.44 81 GLY A C 1
ATOM 627 O O . GLY A 1 81 ? 33.140 12.004 6.738 1.00 19.74 81 GLY A O 1
ATOM 628 N N . SER A 1 82 ? 31.414 12.248 8.167 1.00 18.49 82 SER A N 1
ATOM 629 C CA . SER A 1 82 ? 31.720 13.642 8.470 1.00 17.12 82 SER A CA 1
ATOM 630 C C . SER A 1 82 ? 33.070 13.814 9.149 1.00 16.14 82 SER A C 1
ATOM 631 O O . SER A 1 82 ? 33.641 14.899 9.123 1.00 15.90 82 SER A O 1
ATOM 634 N N . ASP A 1 83 ? 33.594 12.759 9.764 1.00 17.85 83 ASP A N 1
ATOM 635 C CA . ASP A 1 83 ? 34.880 12.910 10.428 1.00 18.92 83 ASP A CA 1
ATOM 636 C C . ASP A 1 83 ? 35.997 13.235 9.439 1.00 18.81 83 ASP A C 1
ATOM 637 O O . ASP A 1 83 ? 37.086 13.648 9.840 1.00 17.55 83 ASP A O 1
ATOM 642 N N . ARG A 1 84 ? 35.718 13.078 8.146 1.00 19.17 84 ARG A N 1
ATOM 643 C CA . ARG A 1 84 ? 36.703 13.391 7.111 1.00 20.08 84 ARG A CA 1
ATOM 644 C C . ARG A 1 84 ? 36.970 14.890 7.103 1.00 20.98 84 ARG A C 1
ATOM 645 O O . ARG A 1 84 ? 37.995 15.340 6.588 1.00 19.44 84 ARG A O 1
ATOM 653 N N . PHE A 1 85 ? 36.040 15.652 7.675 1.00 18.98 85 PHE A N 1
ATOM 654 C CA . PHE A 1 85 ? 36.144 17.110 7.723 1.00 19.45 85 PHE A CA 1
ATOM 655 C C . PHE A 1 85 ? 36.792 17.700 8.979 1.00 18.54 85 PHE A C 1
ATOM 656 O O . PHE A 1 85 ? 36.901 18.918 9.098 1.00 19.63 85 PHE A O 1
ATOM 664 N N . LEU A 1 86 ? 37.218 16.857 9.913 1.00 19.33 86 LEU A N 1
ATOM 665 C CA . LEU A 1 86 ? 37.835 17.363 11.138 1.00 20.88 86 LEU A CA 1
ATOM 666 C C . LEU A 1 86 ? 39.045 18.272 10.890 1.00 20.47 86 LEU A C 1
ATOM 667 O O . LEU A 1 86 ? 39.163 19.333 11.501 1.00 19.89 86 LEU A O 1
ATOM 672 N N . GLY A 1 87 ? 39.944 17.864 10.001 1.00 20.02 87 GLY A N 1
ATOM 673 C CA . GLY A 1 87 ? 41.106 18.694 9.726 1.00 19.67 87 GLY A CA 1
ATOM 674 C C . GLY A 1 87 ? 40.727 19.986 9.019 1.00 21.06 87 GLY A C 1
ATOM 675 O O 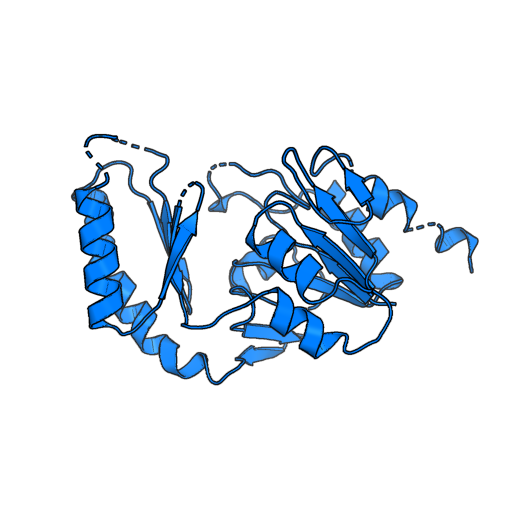. GLY A 1 87 ? 41.364 21.026 9.207 1.00 20.30 87 GLY A O 1
ATOM 676 N N . VAL A 1 88 ? 39.678 19.922 8.207 1.00 19.44 88 VAL A N 1
ATOM 677 C CA . VAL A 1 88 ? 39.211 21.081 7.456 1.00 19.61 88 VAL A CA 1
ATOM 678 C C . VAL A 1 88 ? 38.767 22.226 8.359 1.00 17.79 88 VAL A C 1
ATOM 679 O O . VAL A 1 88 ? 39.227 23.357 8.217 1.00 16.49 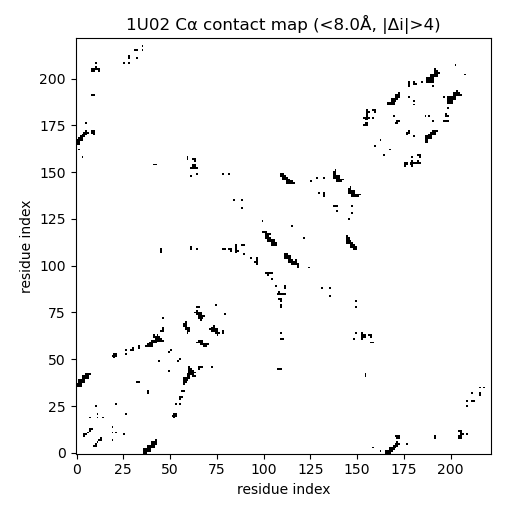88 VAL A O 1
ATOM 683 N N . PHE A 1 89 ? 37.873 21.937 9.294 1.00 17.75 89 PHE A N 1
ATOM 684 C CA . PHE A 1 89 ? 37.403 22.982 10.180 1.00 17.04 89 PHE A CA 1
ATOM 685 C C . PHE A 1 89 ? 38.489 23.543 11.087 1.00 17.70 89 PHE A C 1
ATOM 686 O O . PHE A 1 89 ? 38.402 24.695 11.513 1.00 16.19 89 PHE A O 1
ATOM 694 N N . ASP A 1 90 ? 39.519 22.748 11.368 1.00 18.07 90 ASP A N 1
ATOM 695 C CA . ASP A 1 90 ? 40.628 23.249 12.179 1.00 20.85 90 ASP A CA 1
ATOM 696 C C . ASP A 1 90 ? 41.336 24.329 11.360 1.00 19.76 90 ASP A C 1
ATOM 697 O O . ASP A 1 90 ? 41.658 25.403 11.871 1.00 19.35 90 ASP A O 1
ATOM 702 N N . ARG A 1 91 ? 41.567 24.036 10.082 1.00 18.45 91 ARG A N 1
ATOM 703 C CA . ARG A 1 91 ? 42.237 24.971 9.185 1.00 19.03 91 ARG A CA 1
ATOM 704 C C . ARG A 1 91 ? 41.385 26.215 8.934 1.00 17.78 91 ARG A C 1
ATOM 705 O O . ARG A 1 91 ? 41.907 27.329 8.857 1.00 15.90 91 ARG A O 1
ATOM 713 N N . ILE A 1 92 ? 40.075 26.024 8.803 1.00 15.48 92 ILE A N 1
ATOM 714 C CA . ILE A 1 92 ? 39.179 27.152 8.566 1.00 14.88 92 ILE A CA 1
ATOM 715 C C . ILE A 1 92 ? 39.259 28.141 9.722 1.00 13.99 92 ILE A C 1
ATOM 716 O O . ILE A 1 92 ? 39.341 29.351 9.509 1.00 14.54 92 ILE A O 1
ATOM 721 N N . TYR A 1 93 ? 39.246 27.627 10.946 1.00 14.77 93 TYR A N 1
ATOM 722 C CA . TYR A 1 93 ? 39.321 28.488 12.115 1.00 16.43 93 TYR A CA 1
ATOM 723 C C . TYR A 1 93 ? 40.669 29.202 12.163 1.00 16.45 93 TYR A C 1
ATOM 724 O O . TYR A 1 93 ? 40.743 30.403 12.418 1.00 16.41 93 TYR A O 1
ATOM 733 N N . GLU A 1 94 ? 41.737 28.455 11.926 1.00 17.79 94 GLU A N 1
ATOM 734 C CA . GLU A 1 94 ? 43.070 29.040 11.957 1.00 19.80 94 GLU A CA 1
ATOM 735 C C . GLU A 1 94 ? 43.227 30.160 10.937 1.00 20.03 94 GLU A C 1
ATOM 736 O O . GLU A 1 94 ? 43.819 31.202 11.23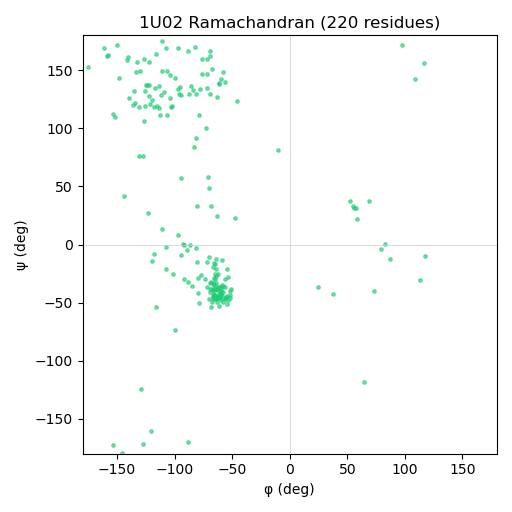3 1.00 18.34 94 GLU A O 1
ATOM 742 N N . ASP A 1 95 ? 42.681 29.960 9.742 1.00 17.60 95 ASP A N 1
ATOM 743 C CA . ASP A 1 95 ? 42.808 30.961 8.698 1.00 19.06 95 ASP A CA 1
ATOM 744 C C . ASP A 1 95 ? 41.830 32.125 8.812 1.00 18.44 95 ASP A C 1
ATOM 745 O O . ASP A 1 95 ? 42.031 33.159 8.184 1.00 18.89 95 ASP A O 1
ATOM 750 N N . THR A 1 96 ? 40.784 31.982 9.618 1.00 16.32 96 THR A N 1
ATOM 751 C CA . THR A 1 96 ? 39.810 33.063 9.726 1.00 15.76 96 THR A CA 1
ATOM 752 C C . THR A 1 96 ? 39.654 33.693 11.110 1.00 16.90 96 THR A C 1
ATOM 753 O O . THR A 1 96 ? 38.976 34.713 11.250 1.00 16.57 96 THR A O 1
ATOM 757 N N . ARG A 1 97 ? 40.279 33.108 12.128 1.00 17.24 97 ARG A N 1
ATOM 758 C CA . ARG A 1 97 ? 40.135 33.642 13.484 1.00 19.73 97 ARG A CA 1
ATOM 759 C C . ARG A 1 97 ? 40.534 35.111 13.626 1.00 19.76 97 ARG A C 1
ATOM 760 O O . ARG A 1 97 ? 39.983 35.826 14.460 1.00 18.43 97 ARG A O 1
ATOM 768 N N . SER A 1 98 ? 41.476 35.563 12.805 1.00 20.28 98 SER A N 1
ATOM 769 C CA . SER A 1 98 ? 41.930 36.947 12.876 1.00 21.60 98 SER A CA 1
ATOM 770 C C . SER A 1 98 ? 40.889 37.957 12.388 1.00 20.54 98 SER A C 1
ATOM 771 O O . SER A 1 98 ? 41.055 39.162 12.582 1.00 19.74 98 SER A O 1
ATOM 774 N N . TRP A 1 99 ? 39.816 37.478 11.764 1.00 18.44 99 TRP A N 1
ATOM 775 C CA . TRP A 1 99 ? 38.788 38.384 11.266 1.00 17.09 99 TRP A CA 1
ATOM 776 C C . TRP A 1 99 ? 38.074 39.139 12.382 1.00 15.22 99 TRP A C 1
ATOM 777 O O . TRP A 1 99 ? 37.401 40.139 12.126 1.00 12.83 99 TRP A O 1
ATOM 788 N N . VAL A 1 100 ? 38.210 38.663 13.617 1.00 13.98 100 VAL A N 1
ATOM 789 C CA . VAL A 1 100 ? 37.582 39.347 14.740 1.00 14.34 100 VAL A CA 1
ATOM 790 C C . VAL A 1 100 ? 38.159 40.760 14.883 1.00 14.39 100 VAL A C 1
ATOM 791 O O . VAL A 1 100 ? 37.503 41.651 15.415 1.00 14.01 100 VAL A O 1
ATOM 795 N N . SER A 1 101 ? 39.387 40.962 14.416 1.00 15.90 101 SER A N 1
ATOM 796 C CA . SER A 1 101 ? 39.999 42.285 14.495 1.00 19.37 101 SER A CA 1
ATOM 797 C C . SER A 1 101 ? 39.713 43.071 13.210 1.00 19.28 101 SER A C 1
ATOM 798 O O . SER A 1 101 ? 39.604 44.295 13.235 1.00 19.24 101 SER A O 1
ATOM 801 N N . ASP A 1 102 ? 39.571 42.365 12.091 1.00 19.53 102 ASP A N 1
ATOM 802 C CA . ASP A 1 102 ? 39.271 43.030 10.826 1.00 20.61 102 ASP A CA 1
ATOM 803 C C . ASP A 1 102 ? 37.849 43.595 10.856 1.00 20.80 102 ASP A C 1
ATOM 804 O O . ASP A 1 102 ? 37.570 44.647 10.276 1.00 20.06 102 ASP A O 1
ATOM 809 N N . PHE A 1 103 ? 36.957 42.893 11.549 1.00 18.60 103 PHE A N 1
ATOM 810 C CA . PHE A 1 103 ? 35.559 43.305 11.664 1.00 18.26 103 PHE A CA 1
ATOM 811 C C . PHE A 1 103 ? 35.165 43.346 13.139 1.00 17.67 103 PHE A C 1
ATOM 812 O O . PHE A 1 103 ? 34.465 42.451 13.626 1.00 14.76 103 PHE A O 1
ATOM 820 N N . PRO A 1 104 ? 35.594 44.395 13.866 1.00 16.59 104 PRO A N 1
ATOM 821 C CA . PRO A 1 104 ? 35.290 44.551 15.293 1.00 15.98 104 PRO A CA 1
ATOM 822 C C . PRO A 1 104 ? 33.828 44.284 15.625 1.00 15.74 104 PRO A C 1
ATOM 823 O O . PRO A 1 104 ? 32.928 44.916 15.071 1.00 17.10 104 PRO A O 1
ATOM 827 N N . GLY A 1 105 ? 33.594 43.350 16.539 1.00 12.47 105 GLY A N 1
ATOM 828 C CA . GLY A 1 105 ? 32.228 43.017 16.904 1.00 12.87 105 GLY A CA 1
ATOM 829 C C . GLY A 1 105 ? 31.910 41.604 16.458 1.00 12.89 105 GLY A C 1
ATOM 830 O O . GLY A 1 105 ? 31.101 40.910 17.078 1.00 14.22 105 GLY A O 1
ATOM 831 N N . LEU A 1 106 ? 32.545 41.183 15.370 1.00 12.23 106 LEU A N 1
ATOM 832 C CA . LEU A 1 106 ? 32.365 39.836 14.852 1.00 12.57 106 LEU A CA 1
ATOM 833 C C . LEU A 1 106 ? 32.821 38.844 15.918 1.00 12.66 106 LEU A C 1
ATOM 834 O O . LEU A 1 106 ? 33.845 39.050 16.577 1.00 11.34 106 LEU A O 1
ATOM 839 N N . ARG A 1 107 ? 32.051 37.777 16.087 1.00 11.89 107 ARG A N 1
ATOM 840 C CA . ARG A 1 107 ? 32.395 36.730 17.045 1.00 12.07 107 ARG A CA 1
ATOM 841 C C . ARG A 1 107 ? 32.487 35.424 16.263 1.00 11.79 107 ARG A C 1
ATOM 842 O O . ARG A 1 107 ? 31.660 35.155 15.386 1.00 12.11 107 ARG A O 1
ATOM 850 N N . ILE A 1 108 ? 33.499 34.622 16.565 1.00 11.15 108 ILE A N 1
ATOM 851 C CA . ILE A 1 108 ? 33.692 33.359 15.866 1.00 11.97 108 ILE A CA 1
ATOM 852 C C . ILE A 1 108 ? 33.658 32.213 16.872 1.00 13.13 108 ILE A C 1
ATOM 853 O O . ILE A 1 108 ? 34.446 32.173 17.812 1.00 14.45 108 ILE A O 1
ATOM 858 N N . TYR A 1 109 ? 32.722 31.296 16.675 1.00 13.35 109 TYR A N 1
ATOM 859 C CA . TYR A 1 109 ? 32.571 30.154 17.563 1.00 14.81 109 TYR A CA 1
ATOM 860 C C . TYR A 1 109 ? 33.086 28.912 16.856 1.00 15.97 109 TYR A C 1
ATOM 861 O O . TYR A 1 109 ? 32.499 28.446 15.880 1.00 15.82 109 TYR A O 1
ATOM 870 N N . ARG A 1 110 ? 34.197 28.392 17.361 1.00 16.06 110 ARG A N 1
ATOM 871 C CA . ARG A 1 110 ? 34.833 27.218 16.793 1.00 18.43 110 ARG A CA 1
ATOM 872 C C . ARG A 1 110 ? 34.256 25.915 17.321 1.00 17.48 110 ARG A C 1
ATOM 873 O O . ARG A 1 110 ? 34.017 25.774 18.517 1.00 16.64 110 ARG A O 1
ATOM 881 N N . LYS A 1 111 ? 34.035 24.967 16.414 1.00 17.59 111 LYS A N 1
ATOM 882 C CA . LYS A 1 111 ? 33.522 23.648 16.772 1.00 14.52 111 LYS A CA 1
ATOM 883 C C . LYS A 1 111 ? 34.252 22.642 15.884 1.00 12.67 111 LYS A C 1
ATOM 884 O O . LYS A 1 111 ? 34.774 23.011 14.835 1.00 11.44 111 LYS A O 1
ATOM 890 N N . ASN A 1 112 ? 34.296 21.379 16.293 1.00 12.23 112 ASN A N 1
ATOM 891 C CA . ASN A 1 112 ? 35.001 20.378 15.499 1.00 12.84 112 ASN A CA 1
ATOM 892 C C . ASN A 1 112 ? 34.487 20.218 14.070 1.00 12.76 112 ASN A C 1
ATOM 893 O O . ASN A 1 112 ? 35.272 19.952 13.156 1.00 11.37 112 ASN A O 1
ATOM 898 N N . LEU A 1 113 ? 33.183 20.375 13.866 1.00 11.80 113 LEU A N 1
ATOM 899 C CA . LEU A 1 113 ? 32.628 20.224 12.522 1.00 12.52 113 LEU A CA 1
ATOM 900 C C . LEU A 1 113 ? 31.869 21.444 12.017 1.00 12.34 113 LEU A C 1
ATOM 901 O O . LEU A 1 113 ? 30.974 21.329 11.176 1.00 13.25 113 LEU A O 1
ATOM 906 N N . ALA A 1 114 ? 32.235 22.616 12.517 1.00 11.57 114 ALA A N 1
ATOM 907 C CA . ALA A 1 114 ? 31.583 23.843 12.074 1.00 11.25 114 ALA A CA 1
ATOM 908 C C . ALA A 1 114 ? 32.240 25.059 12.693 1.00 11.32 114 ALA A C 1
ATOM 909 O O . ALA A 1 114 ? 32.831 24.978 13.769 1.00 13.38 114 ALA A O 1
ATOM 911 N N . VAL A 1 115 ? 32.154 26.178 11.986 1.00 10.93 115 VAL A N 1
ATOM 912 C CA . VAL A 1 115 ? 32.671 27.447 12.476 1.00 10.62 115 VAL A CA 1
ATOM 913 C C . VAL A 1 115 ? 31.524 28.408 12.241 1.00 11.14 115 VAL A C 1
ATOM 914 O O . VAL A 1 115 ? 31.086 28.615 11.106 1.00 10.57 115 VAL A O 1
ATOM 918 N N . LEU A 1 116 ? 31.025 28.976 13.328 1.00 11.13 116 LEU A N 1
ATOM 919 C CA . LEU A 1 116 ? 29.900 29.888 13.265 1.00 11.90 116 LEU A CA 1
ATOM 920 C C . LEU A 1 116 ? 30.355 31.335 13.427 1.00 12.58 116 LEU A C 1
ATOM 921 O O . LEU A 1 116 ? 31.051 31.674 14.386 1.00 11.66 116 LEU A O 1
ATOM 926 N N . TYR A 1 117 ? 29.979 32.175 12.469 1.00 11.78 117 TYR A N 1
ATOM 927 C CA . TYR A 1 117 ? 30.329 33.586 12.508 1.00 12.93 117 TYR A CA 1
ATOM 928 C C . TYR A 1 117 ? 29.074 34.341 12.939 1.00 13.13 117 TYR A C 1
ATOM 929 O O . TYR A 1 117 ? 28.043 34.279 12.261 1.00 13.49 117 TYR A O 1
ATOM 938 N N . HIS A 1 118 ? 29.153 35.025 14.079 1.00 14.33 118 HIS A N 1
ATOM 939 C CA . HIS A 1 118 ? 28.011 35.777 14.590 1.00 14.79 118 HIS A CA 1
ATOM 940 C C . HIS A 1 118 ? 28.227 37.252 14.282 1.00 15.52 118 HIS A C 1
ATOM 941 O O . HIS A 1 118 ? 29.196 37.861 14.742 1.00 13.35 118 HIS A O 1
ATOM 948 N N . LEU A 1 119 ? 27.321 37.824 13.499 1.00 14.41 119 LEU A N 1
ATOM 949 C CA . LEU A 1 119 ? 27.435 39.227 13.117 1.00 16.22 119 LEU A CA 1
ATOM 950 C C . LEU A 1 119 ? 26.604 40.164 13.983 1.00 16.25 119 LEU A C 1
ATOM 951 O O . LEU A 1 119 ? 26.502 41.347 13.690 1.00 17.30 119 LEU A O 1
ATOM 956 N N . GLY A 1 120 ? 26.025 39.635 15.053 1.00 17.94 120 GLY A N 1
ATOM 957 C CA . GLY A 1 120 ? 25.187 40.440 15.923 1.00 19.24 120 GLY A CA 1
ATOM 958 C C . GLY A 1 120 ? 25.747 41.750 16.457 1.00 18.68 120 GLY A C 1
ATOM 959 O O . GLY A 1 120 ? 25.050 42.764 16.463 1.00 19.56 120 GLY A O 1
ATOM 960 N N . LEU A 1 121 ? 26.997 41.747 16.898 1.00 18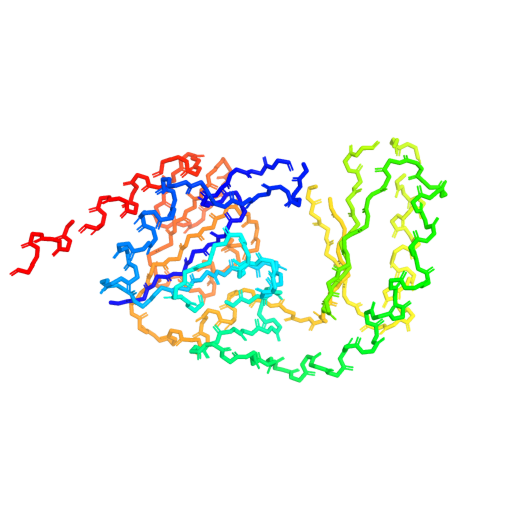.11 121 LEU A N 1
ATOM 961 C CA . LEU A 1 121 ? 27.595 42.957 17.463 1.00 18.08 121 LEU A CA 1
ATOM 962 C C . LEU A 1 121 ? 28.377 43.764 16.446 1.00 18.97 121 LEU A C 1
ATOM 963 O O . LEU A 1 121 ? 28.916 44.823 16.758 1.00 18.20 121 LEU A O 1
ATOM 976 N N . GLY A 1 123 ? 29.269 45.989 12.954 1.00 22.51 123 GLY A N 1
ATOM 977 C CA . GLY A 1 123 ? 28.723 47.146 12.262 1.00 23.92 123 GLY A CA 1
ATOM 978 C C . GLY A 1 123 ? 28.098 46.702 10.950 1.00 24.48 123 GLY A C 1
ATOM 979 O O . GLY A 1 123 ? 28.550 45.736 10.336 1.00 23.48 123 GLY A O 1
ATOM 980 N N . ALA A 1 124 ? 27.065 47.412 10.513 1.00 25.05 124 ALA A N 1
ATOM 981 C CA . ALA A 1 124 ? 26.353 47.071 9.285 1.00 27.41 124 ALA A CA 1
ATOM 982 C C . ALA A 1 124 ? 27.150 47.144 7.981 1.00 27.32 124 ALA A C 1
ATOM 983 O O . ALA A 1 124 ? 27.091 46.230 7.164 1.00 26.94 124 ALA A O 1
ATOM 985 N N . ASP A 1 125 ? 27.896 48.228 7.796 1.00 28.07 125 ASP A N 1
ATOM 986 C CA . ASP A 1 125 ? 28.667 48.458 6.572 1.00 29.45 125 ASP A CA 1
ATOM 987 C C . ASP A 1 125 ? 29.547 47.349 5.990 1.00 29.61 125 ASP A C 1
ATOM 988 O O . ASP A 1 125 ? 29.564 47.153 4.774 1.00 27.70 125 ASP A O 1
ATOM 1001 N N . LYS A 1 127 ? 29.301 44.004 6.441 1.00 25.63 127 LYS A N 1
ATOM 1002 C CA . LYS A 1 127 ? 28.721 42.666 6.380 1.00 24.44 127 LYS A CA 1
ATOM 1003 C C . LYS A 1 127 ? 28.745 42.043 4.985 1.00 23.56 127 LYS A C 1
ATOM 1004 O O . LYS A 1 127 ? 28.999 40.847 4.842 1.00 22.30 127 LYS A O 1
ATOM 1010 N N . PRO A 1 128 ? 28.467 42.833 3.935 1.00 21.82 128 PRO A N 1
ATOM 1011 C CA . PRO A 1 128 ? 28.513 42.210 2.608 1.00 21.59 128 PRO A CA 1
ATOM 1012 C C . PRO A 1 128 ? 29.928 41.700 2.305 1.00 20.51 128 PRO A C 1
ATOM 1013 O O . PRO A 1 128 ? 30.107 40.631 1.716 1.00 19.04 128 PRO A O 1
ATOM 1017 N N . LYS A 1 129 ? 30.929 42.470 2.726 1.00 18.66 129 LYS A N 1
ATOM 1018 C CA . LYS A 1 129 ? 32.325 42.106 2.516 1.00 19.10 129 LYS A CA 1
ATOM 1019 C C . LYS A 1 129 ? 32.665 40.825 3.273 1.00 18.20 129 LYS A C 1
ATOM 1020 O O . LYS A 1 129 ? 33.296 39.919 2.730 1.00 16.59 129 LYS A O 1
ATOM 1026 N N . LEU A 1 130 ? 32.246 40.754 4.534 1.00 17.41 130 LEU A N 1
ATOM 1027 C CA . LEU A 1 130 ? 32.510 39.575 5.348 1.00 16.97 130 LEU A CA 1
ATOM 1028 C C . LEU A 1 130 ? 31.827 38.361 4.739 1.00 16.84 130 LEU A C 1
ATOM 1029 O O . LEU A 1 130 ? 32.412 37.286 4.653 1.00 16.57 130 LEU A O 1
ATOM 1034 N N . ARG A 1 131 ? 30.582 38.539 4.318 1.00 16.97 131 ARG A N 1
ATOM 1035 C CA . ARG A 1 131 ? 29.833 37.449 3.721 1.00 17.99 131 ARG A CA 1
ATOM 1036 C C . ARG A 1 131 ? 30.579 36.853 2.533 1.00 17.37 131 ARG A C 1
ATOM 1037 O O . ARG A 1 131 ? 30.676 35.631 2.408 1.00 16.22 131 ARG A O 1
ATOM 1045 N N . SER A 1 132 ? 31.117 37.713 1.669 1.00 17.35 132 SER A N 1
ATOM 1046 C CA . SER A 1 132 ? 31.845 37.244 0.494 1.00 18.87 132 SER A CA 1
ATOM 1047 C C . SER A 1 132 ? 33.120 36.504 0.897 1.00 17.58 132 SER A C 1
ATOM 1048 O O . SER A 1 132 ? 33.511 35.541 0.238 1.00 17.42 132 SER A O 1
ATOM 1051 N N . ARG A 1 133 ? 33.765 36.950 1.976 1.00 16.74 133 ARG A N 1
ATOM 1052 C CA . ARG A 1 133 ? 34.983 36.286 2.451 1.00 17.02 133 ARG A CA 1
ATOM 1053 C C . ARG A 1 133 ? 34.651 34.883 2.932 1.00 16.64 133 ARG A C 1
ATOM 1054 O O . ARG A 1 133 ? 35.374 33.931 2.650 1.00 16.04 133 ARG A O 1
ATOM 1062 N N . ILE A 1 134 ? 33.563 34.768 3.683 1.00 16.74 134 ILE A N 1
ATOM 1063 C CA . ILE A 1 134 ? 33.137 33.473 4.208 1.00 16.69 134 ILE A CA 1
ATOM 1064 C C . ILE A 1 134 ? 32.819 32.512 3.063 1.00 17.48 134 ILE A C 1
ATOM 1065 O O . ILE A 1 134 ? 33.223 31.350 3.086 1.00 19.23 134 ILE A O 1
ATOM 1070 N N . GLU A 1 135 ? 32.113 33.002 2.052 1.00 17.48 135 GLU A N 1
ATOM 1071 C CA . GLU A 1 135 ? 31.760 32.165 0.913 1.00 19.24 135 GLU A CA 1
ATOM 1072 C C . GLU A 1 135 ? 33.011 31.710 0.164 1.00 19.97 135 GLU A C 1
ATOM 1073 O O . GLU A 1 135 ? 33.052 30.602 -0.364 1.00 18.52 135 GLU A O 1
ATOM 1079 N N . GLU A 1 136 ? 34.034 32.560 0.136 1.00 19.21 136 GLU A N 1
ATOM 1080 C CA . GLU A 1 136 ? 35.286 32.219 -0.536 1.00 20.17 136 GLU A CA 1
ATOM 1081 C C . GLU A 1 136 ? 35.963 31.076 0.218 1.00 19.01 136 GLU A C 1
ATOM 1082 O O . GLU A 1 136 ? 36.464 30.122 -0.385 1.00 16.55 136 GLU A O 1
ATOM 1088 N N . ILE A 1 137 ? 35.977 31.174 1.543 1.00 16.66 137 ILE A N 1
ATOM 1089 C CA . ILE A 1 137 ? 36.571 30.127 2.360 1.00 15.92 137 ILE A CA 1
ATOM 1090 C C . ILE A 1 137 ? 35.808 28.821 2.138 1.00 14.68 137 ILE A C 1
ATOM 1091 O O . ILE A 1 137 ? 36.402 27.748 2.050 1.00 13.89 137 ILE A O 1
ATOM 1096 N N . ALA A 1 138 ? 34.487 28.923 2.039 1.00 15.28 138 ALA A N 1
ATOM 1097 C CA . ALA A 1 138 ? 33.646 27.755 1.825 1.00 17.40 138 ALA A CA 1
ATOM 1098 C C . ALA A 1 138 ? 34.000 27.048 0.518 1.00 18.68 138 ALA A C 1
ATOM 1099 O O . ALA A 1 138 ? 34.073 25.817 0.466 1.00 16.52 138 ALA A O 1
ATOM 1101 N N . ARG A 1 139 ? 34.222 27.826 -0.537 1.00 17.19 139 ARG A N 1
ATOM 1102 C CA . ARG A 1 139 ? 34.563 27.235 -1.829 1.00 20.21 139 ARG A CA 1
ATOM 1103 C C . ARG A 1 139 ? 35.956 26.622 -1.770 1.00 19.45 139 ARG A C 1
ATOM 1104 O O . ARG A 1 139 ? 36.190 25.537 -2.296 1.00 18.89 139 ARG A O 1
ATOM 1112 N N . ILE A 1 140 ? 36.881 27.317 -1.119 1.00 18.33 140 ILE A N 1
ATOM 1113 C CA . ILE A 1 140 ? 38.245 26.820 -1.007 1.00 19.36 140 ILE A CA 1
ATOM 1114 C C . ILE A 1 140 ? 38.317 25.464 -0.305 1.00 18.80 140 ILE A C 1
ATOM 1115 O O . ILE A 1 140 ? 38.971 24.540 -0.790 1.00 17.82 140 ILE A O 1
ATOM 1120 N N . PHE A 1 141 ? 37.631 25.344 0.828 1.00 17.80 141 PHE A N 1
ATOM 1121 C CA . PHE A 1 141 ? 37.647 24.112 1.605 1.00 18.66 141 PHE A CA 1
ATOM 1122 C C . PHE A 1 141 ? 36.578 23.095 1.246 1.00 18.84 141 PHE A C 1
ATOM 1123 O O . PHE A 1 141 ? 36.560 21.991 1.794 1.00 20.62 141 PHE A O 1
ATOM 1131 N N . GLY A 1 142 ? 35.686 23.461 0.334 1.00 18.38 142 GLY A N 1
ATOM 1132 C CA . GLY A 1 142 ? 34.640 22.540 -0.065 1.00 18.07 142 GLY A CA 1
ATOM 1133 C C . GLY A 1 142 ? 33.611 22.268 1.016 1.00 18.10 142 GLY A C 1
ATOM 1134 O O . GLY A 1 142 ? 33.144 21.138 1.170 1.00 16.37 142 GLY A O 1
ATOM 1135 N N . VAL A 1 143 ? 33.265 23.298 1.780 1.00 16.61 143 VAL A N 1
ATOM 1136 C CA . VAL A 1 143 ? 32.262 23.136 2.818 1.00 16.08 143 VAL A CA 1
ATOM 1137 C C . VAL A 1 143 ? 31.014 23.905 2.425 1.00 16.54 143 VAL A C 1
ATOM 1138 O O . VAL A 1 143 ? 30.997 24.613 1.415 1.00 16.44 143 VAL A O 1
ATOM 1142 N N . GLU A 1 144 ? 29.974 23.762 3.235 1.00 16.45 144 GLU A N 1
ATOM 1143 C CA . GLU A 1 144 ? 28.684 24.379 2.976 1.00 17.80 144 GLU A CA 1
ATOM 1144 C C . GLU A 1 144 ? 28.421 25.599 3.853 1.00 18.27 144 GLU A C 1
ATOM 1145 O O . GLU A 1 144 ? 28.848 25.649 5.011 1.00 16.72 144 GLU A O 1
ATOM 1151 N N . THR A 1 145 ? 27.718 26.582 3.297 1.00 17.39 145 THR A N 1
ATOM 1152 C CA . 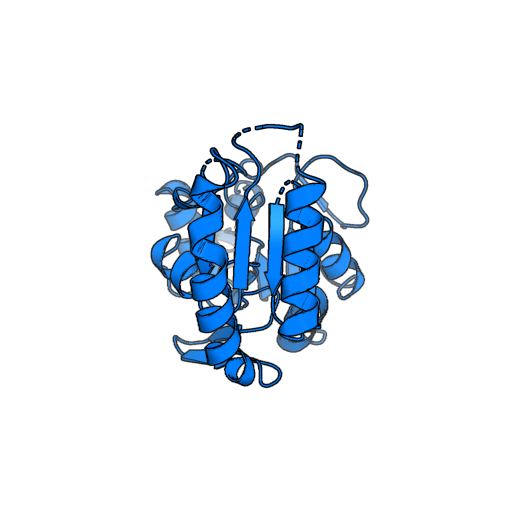THR A 1 145 ? 27.408 27.804 4.029 1.00 18.20 145 THR A CA 1
ATOM 1153 C C . THR A 1 145 ? 25.922 27.897 4.392 1.00 17.86 145 THR A C 1
ATOM 1154 O O . THR A 1 145 ? 25.056 27.689 3.550 1.00 17.60 145 THR A O 1
ATOM 1158 N N . TYR A 1 146 ? 25.642 28.208 5.653 1.00 16.92 146 TYR A N 1
ATOM 1159 C CA . TYR A 1 146 ? 24.273 28.360 6.141 1.00 17.97 146 TYR A CA 1
ATOM 1160 C C . TYR A 1 146 ? 24.084 29.807 6.590 1.00 18.71 146 TYR A C 1
ATOM 1161 O O . TYR A 1 146 ? 24.942 30.363 7.278 1.00 16.17 146 TYR A O 1
ATOM 1170 N N . TYR A 1 147 ? 22.963 30.410 6.207 1.00 19.66 147 TYR A N 1
ATOM 1171 C CA . TYR A 1 147 ? 22.674 31.793 6.577 1.00 22.32 147 TYR A CA 1
ATOM 1172 C C . TYR A 1 147 ? 21.479 31.836 7.529 1.00 24.09 147 TYR A C 1
ATOM 1173 O O . TYR A 1 147 ? 20.375 31.434 7.162 1.00 23.29 147 TYR A O 1
ATOM 1182 N N . GLY A 1 148 ? 21.704 32.315 8.749 1.00 23.40 148 GLY A N 1
ATOM 1183 C CA . GLY A 1 148 ? 20.627 32.401 9.719 1.00 25.00 148 GLY A CA 1
ATOM 1184 C C . GLY A 1 148 ? 20.429 33.837 10.168 1.00 25.58 148 GLY A C 1
ATOM 1185 O O . GLY A 1 148 ? 20.853 34.768 9.483 1.00 24.33 148 GLY A O 1
ATOM 1186 N N . LYS A 1 149 ? 19.782 34.028 11.312 1.00 25.84 149 LYS A N 1
ATOM 1187 C CA . LYS A 1 149 ? 19.561 35.373 11.825 1.00 27.77 149 LYS A CA 1
ATOM 1188 C C . LYS A 1 149 ? 20.818 35.885 12.531 1.00 24.57 149 LYS A C 1
ATOM 1189 O O . LYS A 1 149 ? 21.163 35.419 13.613 1.00 26.13 149 LYS A O 1
ATOM 1203 N N . ILE A 1 151 ? 23.563 35.248 11.779 1.00 19.31 151 ILE A N 1
ATOM 1204 C CA . ILE A 1 151 ? 24.496 34.131 11.735 1.00 19.30 151 ILE A CA 1
ATOM 1205 C C . ILE A 1 151 ? 24.843 33.597 10.352 1.00 17.27 151 ILE A C 1
ATOM 1206 O O . ILE A 1 151 ? 23.991 33.518 9.473 1.00 16.81 151 ILE A O 1
ATOM 1211 N N . ILE A 1 152 ? 26.108 33.225 10.184 1.00 14.90 152 ILE A N 1
ATOM 1212 C CA . ILE A 1 152 ? 26.592 32.610 8.960 1.00 15.08 152 ILE A CA 1
ATOM 1213 C C . ILE A 1 152 ? 27.478 31.472 9.463 1.00 13.65 152 ILE A C 1
ATOM 1214 O O . ILE A 1 152 ? 28.443 31.701 10.188 1.00 12.53 152 ILE A O 1
ATOM 1219 N N . GLU A 1 153 ? 27.142 30.245 9.091 1.00 12.41 153 GLU A N 1
ATOM 1220 C CA . GLU A 1 153 ? 27.911 29.106 9.562 1.00 13.82 153 GLU A CA 1
ATOM 1221 C C . GLU A 1 153 ? 28.435 28.223 8.445 1.00 13.62 153 GLU A C 1
ATOM 1222 O O . GLU A 1 153 ? 27.729 27.948 7.471 1.00 13.42 153 GLU A O 1
ATOM 1228 N N . LEU A 1 154 ? 29.687 27.800 8.590 1.00 13.05 154 LEU A N 1
ATOM 1229 C CA . LEU A 1 154 ? 30.315 26.892 7.642 1.00 13.25 154 LEU A CA 1
ATOM 1230 C C . LEU A 1 154 ? 30.133 25.525 8.269 1.00 13.78 154 LEU A C 1
ATOM 1231 O O . LEU A 1 154 ? 30.455 25.328 9.442 1.00 14.79 154 LEU A O 1
ATOM 1236 N N . ARG A 1 155 ? 29.618 24.578 7.496 1.00 13.15 155 ARG A N 1
ATOM 1237 C CA . ARG A 1 155 ? 29.369 23.256 8.035 1.00 13.26 155 ARG A CA 1
ATOM 1238 C C . ARG A 1 155 ? 29.602 22.150 7.011 1.00 12.85 155 ARG A C 1
ATOM 1239 O O . ARG A 1 155 ? 29.983 22.416 5.869 1.00 11.61 155 ARG A O 1
ATOM 1247 N N . VAL A 1 156 ? 29.379 20.909 7.433 1.00 12.12 156 VAL A N 1
ATOM 1248 C CA . VAL A 1 156 ? 29.553 19.755 6.554 1.00 13.73 156 VAL A CA 1
ATOM 1249 C C . VAL A 1 156 ? 28.468 19.770 5.473 1.00 13.64 156 VAL A C 1
ATOM 1250 O O . VAL A 1 156 ? 27.283 19.906 5.771 1.00 13.05 156 VAL A O 1
ATOM 1254 N N . PRO A 1 157 ? 28.861 19.638 4.197 1.00 14.39 157 PRO A N 1
ATOM 1255 C CA . PRO A 1 157 ? 27.860 19.646 3.127 1.00 16.43 157 PRO A CA 1
ATOM 1256 C C . PRO A 1 157 ? 26.775 18.571 3.300 1.00 15.69 157 PRO A C 1
ATOM 1257 O O . PRO A 1 157 ? 27.058 17.450 3.720 1.00 16.42 157 PRO A O 1
ATOM 1261 N N . GLY A 1 158 ? 25.532 18.936 2.998 1.00 16.68 158 GLY A N 1
ATOM 1262 C CA . GLY A 1 158 ? 24.434 17.987 3.070 1.00 17.54 158 GLY A CA 1
ATOM 1263 C C . GLY A 1 158 ? 23.756 17.700 4.399 1.00 19.43 158 GLY A C 1
ATOM 1264 O O . GLY A 1 158 ? 22.826 16.892 4.429 1.00 19.34 158 GLY A O 1
ATOM 1265 N N . VAL A 1 159 ? 24.180 18.333 5.490 1.00 18.63 159 VAL A N 1
ATOM 1266 C CA . VAL A 1 159 ? 23.532 18.058 6.775 1.00 20.62 159 VAL A CA 1
ATOM 1267 C C . VAL A 1 159 ? 22.043 18.391 6.699 1.00 19.14 159 VAL A C 1
ATOM 1268 O O . VAL A 1 159 ? 21.651 19.372 6.072 1.00 20.81 159 VAL A O 1
ATOM 1272 N N . ASN A 1 160 ? 21.219 17.573 7.348 1.00 20.03 160 ASN A N 1
ATOM 1273 C CA . ASN A 1 160 ? 19.769 17.756 7.318 1.00 19.48 160 ASN A CA 1
ATOM 1274 C C . ASN A 1 160 ? 19.088 17.184 8.574 1.00 19.36 160 ASN A C 1
ATOM 1275 O O . ASN A 1 160 ? 19.078 15.969 8.774 1.00 17.56 160 ASN A O 1
ATOM 1280 N N . LYS A 1 161 ? 18.525 18.052 9.414 1.00 19.28 161 LYS A N 1
ATOM 1281 C CA . LYS A 1 161 ? 17.837 17.600 10.628 1.00 20.11 161 LYS A CA 1
ATOM 1282 C C . LYS A 1 161 ? 16.765 16.560 10.318 1.00 19.50 161 LYS A C 1
ATOM 1283 O O . LYS A 1 161 ? 16.682 15.525 10.981 1.00 17.73 161 LYS A O 1
ATOM 1289 N N . GLY A 1 162 ? 15.932 16.861 9.322 1.00 20.42 162 GLY A N 1
ATOM 1290 C CA . GLY A 1 162 ? 14.860 15.957 8.937 1.00 22.12 162 GLY A CA 1
ATOM 1291 C C . GLY A 1 162 ? 15.322 14.546 8.620 1.00 22.89 162 GLY A C 1
ATOM 1292 O O . GLY A 1 162 ? 14.774 13.578 9.149 1.00 22.27 162 GLY A O 1
ATOM 1293 N N . SER A 1 163 ? 16.332 14.431 7.760 1.00 22.84 163 SER A N 1
ATOM 1294 C CA . SER A 1 163 ? 16.865 13.128 7.371 1.00 22.79 163 SER A CA 1
ATOM 1295 C C . SER A 1 163 ? 17.413 12.362 8.570 1.00 21.18 163 SER A C 1
ATOM 1296 O O . SER A 1 163 ? 17.186 11.156 8.709 1.00 20.06 163 SER A O 1
ATOM 1299 N N . ALA A 1 164 ? 18.141 13.067 9.432 1.00 19.59 164 ALA A N 1
ATOM 1300 C CA . ALA A 1 164 ? 18.725 12.456 10.620 1.00 17.54 164 ALA A CA 1
ATOM 1301 C C . ALA A 1 164 ? 17.625 11.920 11.530 1.00 15.17 164 ALA A C 1
ATOM 1302 O O . ALA A 1 164 ? 17.709 10.799 12.032 1.00 15.83 164 ALA A O 1
ATOM 1304 N N . ILE A 1 165 ? 16.594 12.727 11.751 1.00 15.87 165 ILE A N 1
ATOM 1305 C CA . ILE A 1 165 ? 15.489 12.297 12.594 1.00 16.37 165 ILE A CA 1
ATOM 1306 C C . ILE A 1 165 ? 14.800 11.099 11.943 1.00 18.36 165 ILE A C 1
ATOM 1307 O O . ILE A 1 165 ? 14.573 10.072 12.583 1.00 19.82 165 ILE A O 1
ATOM 1312 N N . ARG A 1 166 ? 14.485 11.235 10.661 1.00 21.70 166 ARG A N 1
ATOM 1313 C CA . ARG A 1 166 ? 13.829 10.167 9.909 1.00 24.02 166 ARG A CA 1
ATOM 1314 C C . ARG A 1 166 ? 14.601 8.855 10.058 1.00 24.13 166 ARG A C 1
ATOM 1315 O O . ARG A 1 166 ? 14.023 7.796 10.309 1.00 24.61 166 ARG A O 1
ATOM 1323 N N . SER A 1 167 ? 15.919 8.944 9.908 1.00 25.23 167 SER A N 1
ATOM 1324 C CA . SER A 1 167 ? 16.798 7.786 10.004 1.00 25.93 167 SER A CA 1
ATOM 1325 C C . SER A 1 167 ? 16.688 7.068 11.348 1.00 25.73 167 SER A C 1
ATOM 1326 O O . SER A 1 167 ? 16.786 5.844 11.417 1.00 25.57 167 SER A O 1
ATOM 1329 N N . VAL A 1 168 ? 16.482 7.829 12.416 1.00 23.64 168 VAL A N 1
ATOM 1330 C CA . VAL A 1 168 ? 16.360 7.244 13.746 1.00 22.47 168 VAL A CA 1
ATOM 1331 C C . VAL A 1 168 ? 14.986 6.632 14.030 1.00 22.88 168 VAL A C 1
ATOM 1332 O O . VAL A 1 168 ? 14.890 5.488 14.473 1.00 22.48 168 VAL A O 1
ATOM 1336 N N . ARG A 1 169 ? 13.932 7.400 13.776 1.00 23.37 169 ARG A N 1
ATOM 1337 C CA . ARG A 1 169 ? 12.567 6.954 14.045 1.00 24.96 169 ARG A CA 1
ATOM 1338 C C . ARG A 1 169 ? 11.962 6.025 13.003 1.00 26.58 169 ARG A C 1
ATOM 1339 O O . ARG A 1 169 ? 11.115 5.195 13.331 1.00 27.77 169 ARG A O 1
ATOM 1347 N N . GLY A 1 170 ? 12.387 6.158 11.752 1.00 27.97 170 GLY A N 1
ATOM 1348 C CA . GLY A 1 170 ? 11.814 5.321 10.714 1.00 30.41 170 GLY A CA 1
ATOM 1349 C C . GLY A 1 170 ? 10.348 5.701 10.606 1.00 31.48 170 GLY A C 1
ATOM 1350 O O . GLY A 1 170 ? 10.028 6.846 10.297 1.00 30.92 170 GLY A O 1
ATOM 1351 N N . GLU A 1 171 ? 9.454 4.754 10.873 1.00 33.08 171 GLU A N 1
ATOM 1352 C CA . GLU A 1 171 ? 8.019 5.026 10.813 1.00 34.80 171 GLU A CA 1
ATOM 1353 C C . GLU A 1 171 ? 7.409 5.088 12.210 1.00 33.51 171 GLU A C 1
ATOM 1354 O O . GLU A 1 171 ? 6.217 5.351 12.358 1.00 33.97 171 GLU A O 1
ATOM 1360 N N . ARG A 1 172 ? 8.230 4.845 13.229 1.00 32.84 172 ARG A N 1
ATOM 1361 C CA . ARG A 1 172 ? 7.766 4.858 14.615 1.00 31.02 172 ARG A CA 1
ATOM 1362 C C . ARG A 1 172 ? 7.141 6.182 15.034 1.00 30.40 172 ARG A C 1
ATOM 1363 O O . ARG A 1 172 ? 7.520 7.248 14.548 1.00 29.64 172 ARG A O 1
ATOM 1371 N N . PRO A 1 173 ? 6.156 6.127 15.943 1.00 29.27 173 PRO A N 1
ATOM 1372 C CA . PRO A 1 173 ? 5.483 7.336 16.427 1.00 28.34 173 PRO A CA 1
ATOM 1373 C C . PRO A 1 173 ? 6.472 8.259 17.131 1.00 26.36 173 PRO A C 1
ATOM 1374 O O . PRO A 1 173 ? 7.330 7.802 17.888 1.00 25.51 173 PRO A O 1
ATOM 1378 N N . ALA A 1 174 ? 6.356 9.558 16.892 1.00 24.07 174 ALA A N 1
ATOM 1379 C CA . ALA A 1 174 ? 7.272 10.487 17.531 1.00 23.03 174 ALA A CA 1
ATOM 1380 C C . ALA A 1 174 ? 6.739 11.904 17.624 1.00 21.87 174 ALA A C 1
ATOM 1381 O O . ALA A 1 174 ? 5.775 12.280 16.952 1.00 21.73 174 ALA A O 1
ATOM 1383 N N . ILE A 1 175 ? 7.372 12.674 18.500 1.00 19.91 175 ILE A N 1
ATOM 1384 C CA . ILE A 1 175 ? 7.049 14.076 18.692 1.00 18.09 175 ILE A CA 1
ATOM 1385 C C . ILE A 1 175 ? 8.295 14.805 18.210 1.00 17.55 175 ILE A C 1
ATOM 1386 O O . ILE A 1 175 ? 9.418 14.382 18.503 1.00 18.40 175 ILE A O 1
ATOM 1391 N N . ILE A 1 176 ? 8.103 15.872 17.444 1.00 16.73 176 ILE A N 1
ATOM 1392 C CA . ILE A 1 176 ? 9.223 16.653 16.933 1.00 17.81 176 ILE A CA 1
ATOM 1393 C C . ILE A 1 176 ? 8.907 18.129 17.130 1.00 17.41 176 ILE A C 1
ATOM 1394 O O . ILE A 1 176 ? 7.896 18.626 16.630 1.00 19.81 176 ILE A O 1
ATOM 1399 N N . ALA A 1 177 ? 9.771 18.825 17.865 1.00 16.38 177 ALA A N 1
ATOM 1400 C CA . ALA A 1 177 ? 9.577 20.242 18.158 1.00 15.67 177 ALA A CA 1
ATOM 1401 C C . ALA A 1 177 ? 10.760 21.101 17.719 1.00 15.50 177 ALA A C 1
ATOM 1402 O O . ALA A 1 177 ? 11.917 20.730 17.922 1.00 13.65 177 ALA A O 1
ATOM 1404 N N . GLY A 1 178 ? 10.459 22.253 17.128 1.00 15.93 178 GLY A N 1
ATOM 1405 C CA . GLY A 1 178 ? 11.505 23.151 16.660 1.00 16.26 178 GLY A CA 1
ATOM 1406 C C . GLY A 1 178 ? 10.960 24.550 16.443 1.00 17.93 178 GLY A C 1
ATOM 1407 O O . GLY A 1 178 ? 9.742 24.738 16.443 1.00 19.10 178 GLY A O 1
ATOM 1408 N N . ASP A 1 179 ? 11.845 25.521 16.226 1.00 17.33 179 ASP A N 1
ATOM 1409 C CA . ASP A 1 179 ? 11.429 26.914 16.057 1.00 18.64 179 ASP A CA 1
ATOM 1410 C C . ASP A 1 179 ? 11.756 27.632 14.744 1.00 19.68 179 ASP A C 1
ATOM 1411 O O . ASP A 1 179 ? 11.219 28.712 14.495 1.00 21.37 179 ASP A O 1
ATOM 1416 N N . ASP A 1 180 ? 12.639 27.086 13.915 1.00 21.38 180 ASP A N 1
ATOM 1417 C CA . ASP A 1 180 ? 12.954 27.782 12.667 1.00 22.38 180 ASP A CA 1
ATOM 1418 C C . ASP A 1 180 ? 12.827 26.926 11.414 1.00 22.60 180 ASP A C 1
ATOM 1419 O O . ASP A 1 180 ? 12.347 25.797 11.466 1.00 22.98 180 ASP A O 1
ATOM 1424 N N . ALA A 1 181 ? 13.271 27.475 10.288 1.00 23.95 181 ALA A N 1
ATOM 1425 C CA . ALA A 1 181 ? 13.186 26.790 9.001 1.00 24.93 181 ALA A CA 1
ATOM 1426 C C . ALA A 1 181 ? 13.758 25.376 8.968 1.00 25.70 181 ALA A C 1
ATOM 1427 O O . ALA A 1 181 ? 13.175 24.486 8.342 1.00 26.36 181 ALA A O 1
ATOM 1429 N N . THR A 1 182 ? 14.890 25.159 9.632 1.00 24.90 182 THR A N 1
ATOM 1430 C CA . THR A 1 182 ? 15.502 23.835 9.637 1.00 24.47 182 THR A CA 1
ATOM 1431 C C . THR A 1 182 ? 14.587 22.828 10.321 1.00 23.94 182 THR A C 1
ATOM 1432 O O . THR A 1 182 ? 14.621 21.634 10.022 1.00 22.87 182 THR A O 1
ATOM 1436 N N . ASP A 1 183 ? 13.763 23.313 11.240 1.00 23.21 183 ASP A N 1
ATOM 1437 C CA . ASP A 1 183 ? 12.839 22.437 11.946 1.00 22.18 183 ASP A CA 1
ATOM 1438 C C . ASP A 1 183 ? 11.590 22.280 11.093 1.00 21.75 183 ASP A C 1
ATOM 1439 O O . ASP A 1 183 ? 10.982 21.213 11.052 1.00 22.01 183 ASP A O 1
ATOM 1444 N N . GLU A 1 184 ? 11.222 23.357 10.410 1.00 22.89 184 GLU A N 1
ATOM 1445 C CA . GLU A 1 184 ? 10.056 23.348 9.541 1.00 24.32 184 GLU A CA 1
ATOM 1446 C C . GLU A 1 184 ? 10.312 22.281 8.482 1.00 25.21 184 GLU A C 1
ATOM 1447 O O . GLU A 1 184 ? 9.413 21.528 8.109 1.00 25.41 184 GLU A O 1
ATOM 1453 N N . ALA A 1 185 ? 11.555 22.210 8.016 1.00 24.70 185 ALA A N 1
ATOM 1454 C CA . ALA A 1 185 ? 11.930 21.227 7.014 1.00 24.68 185 ALA A CA 1
ATOM 1455 C C . ALA A 1 185 ? 11.856 19.834 7.632 1.00 24.59 185 ALA A C 1
ATOM 1456 O O . ALA A 1 185 ? 11.428 18.875 6.987 1.00 23.66 185 ALA A O 1
ATOM 1458 N N . ALA A 1 186 ? 12.268 19.729 8.892 1.00 23.72 186 ALA A N 1
ATOM 1459 C CA . ALA A 1 186 ? 12.235 18.453 9.592 1.00 23.59 186 ALA A CA 1
ATOM 1460 C C . ALA A 1 186 ? 10.792 17.956 9.717 1.00 23.27 186 ALA A C 1
ATOM 1461 O O . ALA A 1 186 ? 10.544 16.754 9.629 1.00 23.52 186 ALA A O 1
ATOM 1463 N N . PHE A 1 187 ? 9.845 18.872 9.917 1.00 22.56 187 PHE A N 1
ATOM 1464 C CA . PHE A 1 187 ? 8.437 18.485 10.024 1.00 24.13 187 PHE A CA 1
ATOM 1465 C C . PHE A 1 187 ? 8.002 17.884 8.685 1.00 25.49 187 PHE A C 1
ATOM 1466 O O . PHE A 1 187 ? 7.321 16.861 8.637 1.00 25.60 187 PHE A O 1
ATOM 1474 N N . GLU A 1 188 ? 8.405 18.543 7.602 1.00 27.74 188 GLU A N 1
ATOM 1475 C CA . GLU A 1 188 ? 8.087 18.119 6.240 1.00 29.83 188 GLU A CA 1
ATOM 1476 C C . GLU A 1 188 ? 8.594 16.702 5.956 1.00 29.40 188 GLU A C 1
ATOM 1477 O O . GLU A 1 188 ? 7.904 15.907 5.312 1.00 28.63 188 GLU A O 1
ATOM 1483 N N . ALA A 1 189 ? 9.795 16.385 6.439 1.00 27.13 189 ALA A N 1
ATOM 1484 C CA . ALA A 1 189 ? 10.380 15.061 6.231 1.00 26.38 189 ALA A CA 1
ATOM 1485 C C . ALA A 1 189 ? 9.845 14.023 7.217 1.00 25.21 189 ALA A C 1
ATOM 1486 O O . ALA A 1 189 ? 10.193 12.844 7.142 1.00 25.04 189 ALA A O 1
ATOM 1488 N N . ASN A 1 190 ? 9.003 14.470 8.141 1.00 25.16 190 ASN A N 1
ATOM 1489 C CA . ASN A 1 190 ? 8.413 13.593 9.151 1.00 26.30 190 ASN A CA 1
ATOM 1490 C C . ASN A 1 190 ? 6.981 14.056 9.421 1.00 27.92 190 ASN A C 1
ATOM 1491 O O . ASN A 1 190 ? 6.538 14.088 10.569 1.00 25.38 190 ASN A O 1
ATOM 1496 N N . ASP A 1 191 ? 6.256 14.400 8.361 1.00 30.45 191 ASP A N 1
ATOM 1497 C CA . ASP A 1 191 ? 4.892 14.904 8.505 1.00 31.62 191 ASP A CA 1
ATOM 1498 C C . ASP A 1 191 ? 3.897 13.972 9.193 1.00 30.98 191 ASP A C 1
ATOM 1499 O O . ASP A 1 191 ? 2.812 14.407 9.585 1.00 31.13 191 ASP A O 1
ATOM 1504 N N . ASP A 1 192 ? 4.257 12.702 9.353 1.00 29.94 192 ASP A N 1
ATOM 1505 C CA . ASP A 1 192 ? 3.363 11.758 10.009 1.00 30.33 192 ASP A CA 1
ATOM 1506 C C . ASP A 1 192 ? 3.558 11.784 11.525 1.00 30.27 192 ASP A C 1
ATOM 1507 O O . ASP A 1 192 ? 2.885 11.064 12.260 1.00 30.40 192 ASP A O 1
ATOM 1512 N N . ALA A 1 193 ? 4.478 12.621 11.992 1.00 28.12 193 ALA A N 1
ATOM 1513 C CA . ALA A 1 193 ? 4.753 12.723 13.420 1.00 26.31 193 ALA A CA 1
ATOM 1514 C C . ALA A 1 193 ? 4.011 13.892 14.056 1.00 24.85 193 ALA A C 1
ATOM 1515 O O . ALA A 1 193 ? 3.442 14.734 13.359 1.00 24.30 193 ALA A O 1
ATOM 1517 N N . LEU A 1 194 ? 4.012 13.936 15.385 1.00 24.33 194 LEU A N 1
ATOM 1518 C CA . LEU A 1 194 ? 3.360 15.020 16.110 1.00 23.50 194 LEU A CA 1
ATOM 1519 C C . LEU A 1 194 ? 4.342 16.187 16.097 1.00 23.37 194 LEU A C 1
ATOM 1520 O O . LEU A 1 194 ? 5.204 16.308 16.973 1.00 23.03 194 LEU A O 1
ATOM 1525 N N . THR A 1 195 ? 4.210 17.033 15.082 1.00 22.53 195 THR A N 1
ATOM 1526 C CA . THR A 1 195 ? 5.081 18.185 14.903 1.00 22.25 195 THR A CA 1
ATOM 1527 C C . THR A 1 195 ? 4.630 19.394 15.718 1.00 22.43 195 THR A C 1
ATOM 1528 O O . THR A 1 195 ? 3.454 19.759 15.711 1.00 22.52 195 THR A O 1
ATOM 1532 N N . ILE A 1 196 ? 5.577 20.017 16.414 1.00 20.53 196 ILE A N 1
ATOM 1533 C CA . ILE A 1 196 ? 5.281 21.173 17.255 1.00 18.85 196 ILE A CA 1
ATOM 1534 C C . ILE A 1 196 ? 6.159 22.369 16.891 1.00 19.14 196 ILE A C 1
ATOM 1535 O O . ILE A 1 196 ? 7.386 22.306 16.994 1.00 16.56 196 ILE A O 1
ATOM 1540 N N . LYS A 1 197 ? 5.530 23.462 16.478 1.00 19.95 197 LYS A N 1
ATOM 1541 C CA . LYS A 1 197 ? 6.270 24.665 16.113 1.00 21.06 197 LYS A CA 1
ATOM 1542 C C . LYS A 1 197 ? 6.324 25.616 17.301 1.00 21.19 197 LYS A C 1
ATOM 1543 O O . LYS A 1 197 ? 5.321 25.828 17.980 1.00 20.95 197 LYS A O 1
ATOM 1549 N N . VAL A 1 198 ? 7.500 26.179 17.556 1.00 20.01 198 VAL A N 1
ATOM 1550 C CA . VAL A 1 198 ? 7.660 27.126 18.649 1.00 20.47 198 VAL A CA 1
ATOM 1551 C C . VAL A 1 198 ? 7.928 28.494 18.037 1.00 22.50 198 VAL A C 1
ATOM 1552 O O . VAL A 1 198 ? 8.801 28.628 17.182 1.00 21.03 198 VAL A O 1
ATOM 1556 N N . GLY A 1 199 ? 7.168 29.498 18.462 1.00 24.13 199 GLY A N 1
ATOM 1557 C CA . GLY A 1 199 ? 7.381 30.840 17.955 1.00 28.62 199 GLY A CA 1
ATOM 1558 C C . GLY A 1 199 ? 6.476 31.288 16.827 1.00 32.26 199 GLY A C 1
ATOM 1559 O O . GLY A 1 199 ? 5.725 30.503 16.251 1.00 31.45 199 GLY A O 1
ATOM 1560 N N . GLU A 1 200 ? 6.575 32.571 16.507 1.00 35.99 200 GLU A N 1
ATOM 1561 C CA . GLU A 1 200 ? 5.775 33.189 15.459 1.00 40.30 200 GLU A CA 1
ATOM 1562 C C . GLU A 1 200 ? 6.182 32.700 14.068 1.00 41.02 200 GLU A C 1
ATOM 1563 O O . GLU A 1 200 ? 7.264 32.139 13.889 1.00 41.32 200 GLU A O 1
ATOM 1569 N N . GLY A 1 201 ? 5.304 32.908 13.089 1.00 42.15 201 GLY A N 1
ATOM 1570 C CA . GLY A 1 201 ? 5.596 32.488 11.730 1.00 42.54 201 GLY A CA 1
ATOM 1571 C C . GLY A 1 201 ? 4.650 31.423 11.206 1.00 42.47 201 GLY A C 1
ATOM 1572 O O . GLY A 1 201 ? 4.039 30.689 11.983 1.00 42.51 201 GLY A O 1
ATOM 1573 N N . GLU A 1 202 ? 4.524 31.343 9.885 1.00 42.34 202 GLU A N 1
ATOM 1574 C CA . GLU A 1 202 ? 3.652 30.356 9.253 1.00 41.34 202 GLU A CA 1
ATOM 1575 C C . GLU A 1 202 ? 4.305 28.982 9.406 1.00 39.51 202 GLU A C 1
ATOM 1576 O O . GLU A 1 202 ? 5.530 28.869 9.387 1.00 39.60 202 GLU A O 1
ATOM 1582 N N . THR A 1 203 ? 3.496 27.938 9.549 1.00 37.38 203 THR A N 1
ATOM 1583 C CA . THR A 1 203 ? 4.050 26.599 9.712 1.00 35.79 203 THR A CA 1
ATOM 1584 C C . THR A 1 203 ? 3.065 25.499 9.357 1.00 35.49 203 THR A C 1
ATOM 1585 O O . THR A 1 203 ? 1.859 25.726 9.290 1.00 36.86 203 THR A O 1
ATOM 1589 N N . HIS A 1 204 ? 3.593 24.301 9.135 1.00 33.97 204 HIS A N 1
ATOM 1590 C CA . HIS A 1 204 ? 2.765 23.152 8.804 1.00 33.26 204 HIS A CA 1
ATOM 1591 C C . HIS A 1 204 ? 2.761 22.148 9.950 1.00 30.78 204 HIS A C 1
ATOM 1592 O O . HIS A 1 204 ? 2.326 21.008 9.789 1.00 29.35 204 HIS A O 1
ATOM 1599 N N . ALA A 1 205 ? 3.248 22.583 11.110 1.00 27.70 205 ALA A N 1
ATOM 1600 C CA . ALA A 1 205 ? 3.297 21.730 12.287 1.00 25.79 205 ALA A CA 1
ATOM 1601 C C . ALA A 1 205 ? 1.873 21.443 12.749 1.00 25.86 205 ALA A C 1
ATOM 1602 O O . ALA A 1 205 ? 0.972 22.255 12.547 1.00 25.05 205 ALA A O 1
ATOM 1604 N N . LYS A 1 206 ? 1.667 20.288 13.368 1.00 25.83 206 LYS A N 1
ATOM 1605 C CA . LYS A 1 206 ? 0.340 19.925 13.847 1.00 26.88 206 LYS A CA 1
ATOM 1606 C C . LYS A 1 206 ? -0.074 20.717 15.083 1.00 26.89 206 LYS A C 1
ATOM 1607 O O . LYS A 1 206 ? -1.261 20.978 15.289 1.00 26.89 206 LYS A O 1
ATOM 1613 N N . PHE A 1 207 ? 0.906 21.108 15.895 1.00 26.41 207 PHE A N 1
ATOM 1614 C CA . PHE A 1 207 ? 0.644 21.872 17.111 1.00 23.93 207 PHE A CA 1
ATOM 1615 C C . PHE A 1 207 ? 1.560 23.091 17.121 1.00 24.88 207 PHE A C 1
ATOM 1616 O O . PHE A 1 207 ? 2.677 23.043 16.597 1.00 23.07 207 PHE A O 1
ATOM 1624 N N . HIS A 1 208 ? 1.098 24.181 17.720 1.00 23.02 208 HIS A N 1
ATOM 1625 C CA . HIS A 1 208 ? 1.902 25.394 17.749 1.00 24.98 208 HIS A CA 1
ATOM 1626 C C . HIS A 1 208 ? 1.912 26.057 19.119 1.00 23.67 208 HIS A C 1
ATOM 1627 O O . HIS A 1 208 ? 0.861 26.230 19.731 1.00 24.35 208 HIS A O 1
ATOM 1634 N N . VAL A 1 209 ? 3.104 26.417 19.599 1.00 21.68 209 VAL A N 1
ATOM 1635 C CA . VAL A 1 209 ? 3.251 27.097 20.889 1.00 19.84 209 VAL A CA 1
ATOM 1636 C C . VAL A 1 209 ? 3.966 28.442 20.693 1.00 20.06 209 VAL A C 1
ATOM 1637 O O . VAL A 1 209 ? 4.687 28.637 19.711 1.00 19.73 209 VAL A O 1
ATOM 1641 N N . ALA A 1 210 ? 3.757 29.366 21.627 1.00 20.00 210 ALA A N 1
ATOM 1642 C CA . ALA A 1 210 ? 4.328 30.711 21.536 1.00 20.81 210 ALA A CA 1
ATOM 1643 C C . ALA A 1 210 ? 5.836 30.861 21.720 1.00 21.18 210 ALA A C 1
ATOM 1644 O O . ALA A 1 210 ? 6.489 31.557 20.942 1.00 19.87 210 ALA A O 1
ATOM 1646 N N . ASP A 1 211 ? 6.385 30.229 22.752 1.00 19.86 211 ASP A N 1
ATOM 1647 C CA . ASP A 1 211 ? 7.819 30.327 23.027 1.00 19.98 211 ASP A CA 1
ATOM 1648 C C . ASP A 1 211 ? 8.342 29.109 23.774 1.00 17.86 211 ASP A C 1
ATOM 1649 O O . ASP A 1 211 ? 7.618 28.131 23.956 1.00 16.23 211 ASP A O 1
ATOM 1654 N N . TYR A 1 212 ? 9.597 29.178 24.210 1.00 17.43 212 TYR A N 1
ATOM 1655 C CA . TYR A 1 212 ? 10.216 28.067 24.923 1.00 16.45 212 TYR A CA 1
ATOM 1656 C C . TYR A 1 212 ? 9.522 27.832 26.261 1.00 16.85 212 TYR A C 1
ATOM 1657 O O . TYR A 1 212 ? 9.484 26.709 26.756 1.00 15.60 212 TYR A O 1
ATOM 1666 N N . ILE A 1 213 ? 8.974 28.893 26.847 1.00 17.21 213 ILE A N 1
ATOM 1667 C CA . ILE A 1 213 ? 8.273 28.766 28.119 1.00 17.22 213 ILE A CA 1
ATOM 1668 C C . ILE A 1 213 ? 7.038 27.877 27.945 1.00 17.35 213 ILE A C 1
ATOM 1669 O O . ILE A 1 213 ? 6.807 26.958 28.737 1.00 16.55 213 ILE A O 1
ATOM 1674 N N . GLU A 1 214 ? 6.254 28.132 26.900 1.00 18.68 214 GLU A N 1
ATOM 1675 C CA . GLU A 1 214 ? 5.060 27.323 26.650 1.00 18.58 214 GLU A CA 1
ATOM 1676 C C . GLU A 1 214 ? 5.496 25.910 26.252 1.00 17.47 214 GLU A C 1
ATOM 1677 O O . GLU A 1 214 ? 4.867 24.919 26.635 1.00 16.57 214 GLU A O 1
ATOM 1691 N N . ARG A 1 216 ? 8.082 24.299 27.265 1.00 16.39 216 ARG A N 1
ATOM 1692 C CA . ARG A 1 216 ? 8.448 23.588 28.484 1.00 17.71 216 ARG A CA 1
ATOM 1693 C C . ARG A 1 216 ? 7.198 23.119 29.224 1.00 19.28 216 ARG A C 1
ATOM 1694 O O . ARG A 1 216 ? 7.179 22.041 29.819 1.00 18.10 216 ARG A O 1
ATOM 1702 N N . LYS A 1 217 ? 6.156 23.943 29.177 1.00 19.33 217 LYS A N 1
ATOM 1703 C CA . LYS A 1 217 ? 4.903 23.635 29.852 1.00 19.99 217 LYS A CA 1
ATOM 1704 C C . LYS A 1 217 ? 4.252 22.402 29.240 1.00 19.18 217 LYS A C 1
ATOM 1705 O O . LYS A 1 217 ? 3.680 21.580 29.950 1.00 19.65 217 LYS A O 1
ATOM 1711 N N . ILE A 1 218 ? 4.340 22.278 27.920 1.00 19.79 218 ILE A N 1
ATOM 1712 C CA . ILE A 1 218 ? 3.769 21.129 27.230 1.00 22.12 218 ILE A CA 1
ATOM 1713 C C . ILE A 1 218 ? 4.525 19.862 27.636 1.00 23.35 218 ILE A C 1
ATOM 1714 O 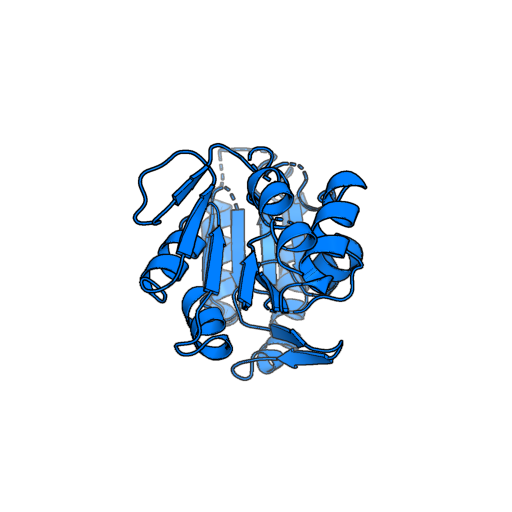O . ILE A 1 218 ? 3.915 18.816 27.887 1.00 21.52 218 ILE A O 1
ATOM 1719 N N . LEU A 1 219 ? 5.851 19.964 27.710 1.00 22.21 219 LEU A N 1
ATOM 1720 C CA . LEU A 1 219 ? 6.679 18.827 28.102 1.00 22.65 219 LEU A CA 1
ATOM 1721 C C . LEU A 1 219 ? 6.372 18.462 29.554 1.00 23.02 219 LEU A C 1
ATOM 1722 O O . LEU A 1 219 ? 6.324 17.285 29.919 1.00 22.15 219 LEU A O 1
ATOM 1727 N N . LYS A 1 220 ? 6.171 19.486 30.375 1.00 23.61 220 LYS A N 1
ATOM 1728 C CA . LYS A 1 220 ? 5.839 19.305 31.782 1.00 25.98 220 LYS A CA 1
ATOM 1729 C C . LYS A 1 220 ? 4.543 18.494 31.875 1.00 25.90 220 LYS A C 1
ATOM 1730 O O . LYS A 1 220 ? 4.432 17.565 32.669 1.00 24.76 220 LYS A O 1
ATOM 1736 N N . PHE A 1 221 ? 3.570 18.852 31.043 1.00 25.87 221 PHE A N 1
ATOM 1737 C CA . PHE A 1 221 ? 2.283 18.171 31.023 1.00 26.69 221 PHE A CA 1
ATOM 1738 C C . PHE A 1 221 ? 2.394 16.715 30.571 1.00 28.58 221 PHE A C 1
ATOM 1739 O O . PHE A 1 221 ? 1.801 15.820 31.181 1.00 26.75 221 PHE A O 1
ATOM 1747 N N . ILE A 1 222 ? 3.140 16.476 29.496 1.00 29.02 222 ILE A N 1
ATOM 1748 C CA . ILE A 1 222 ? 3.308 15.121 28.988 1.00 31.51 222 ILE A CA 1
ATOM 1749 C C . ILE A 1 222 ? 3.861 14.219 30.086 1.00 32.39 222 ILE A C 1
ATOM 1750 O O . ILE A 1 222 ? 3.491 13.049 30.184 1.00 32.92 222 ILE A O 1
ATOM 1755 N N . GLU A 1 223 ? 4.743 14.775 30.909 1.00 34.50 223 GLU A N 1
ATOM 1756 C CA . GLU A 1 223 ? 5.336 14.041 32.017 1.00 36.84 223 GLU A CA 1
ATOM 1757 C C . GLU A 1 223 ? 4.258 13.629 33.015 1.00 38.14 223 GLU A C 1
ATOM 1758 O O . GLU A 1 223 ? 4.180 12.465 33.410 1.00 38.35 223 GLU A O 1
ATOM 1772 N N . LEU A 1 225 ? 1.253 13.214 32.520 1.00 39.80 225 LEU A N 1
ATOM 1773 C CA . LEU A 1 225 ? 0.390 12.224 31.880 1.00 41.49 225 LEU A CA 1
ATOM 1774 C C . LEU A 1 225 ? 0.945 10.823 32.139 1.00 42.35 225 LEU A C 1
ATOM 1775 O O . LEU A 1 225 ? 0.190 9.894 32.443 1.00 41.72 225 LEU A O 1
ATOM 1780 N N . GLY A 1 226 ? 2.263 10.679 32.018 1.00 43.01 226 GLY A N 1
ATOM 1781 C CA . GLY A 1 226 ? 2.888 9.390 32.249 1.00 43.35 226 GLY A CA 1
ATOM 1782 C C . GLY A 1 226 ? 2.778 8.942 33.692 1.00 43.51 226 GLY A C 1
ATOM 1783 O O . GLY A 1 226 ? 2.637 7.754 33.974 1.00 43.85 226 GLY A O 1
ATOM 1784 N N . VAL A 1 227 ? 2.842 9.898 34.611 1.00 43.62 227 VAL A N 1
ATOM 1785 C CA . VAL A 1 227 ? 2.745 9.591 36.033 1.00 44.20 227 VAL A CA 1
ATOM 1786 C C . VAL A 1 227 ? 1.400 8.941 36.359 1.00 44.65 227 VAL A C 1
ATOM 1787 O O . VAL A 1 227 ? 1.322 8.047 37.204 1.00 45.23 227 VAL A O 1
ATOM 1791 N N . GLN A 1 228 ? 0.345 9.395 35.685 1.00 43.63 228 GLN A N 1
ATOM 1792 C CA . GLN A 1 228 ? -1.000 8.850 35.889 1.00 40.90 228 GLN A CA 1
ATOM 1793 C C . GLN A 1 228 ? -1.144 7.540 35.119 1.00 41.85 228 GLN A C 1
ATOM 1794 O O . GLN A 1 228 ? -1.718 6.570 35.617 1.00 43.40 228 GLN A O 1
ATOM 1800 N N . LYS A 1 229 ? -0.613 7.534 33.898 1.00 41.38 229 LYS A N 1
ATOM 1801 C CA . LYS A 1 229 ? -0.679 6.386 32.996 1.00 40.49 229 LYS A CA 1
ATOM 1802 C C . LYS A 1 229 ? -0.177 5.056 33.562 1.00 41.20 229 LYS A C 1
ATOM 1803 O O . LYS A 1 229 ? -0.633 3.990 33.135 1.00 43.01 229 LYS A O 1
ATOM 1809 N N . LYS A 1 230 ? 0.755 5.107 34.509 1.00 40.15 230 LYS A N 1
ATOM 1810 C CA . LYS A 1 230 ? 1.291 3.879 35.091 1.00 40.76 230 LYS A CA 1
ATOM 1811 C C . LYS A 1 230 ? 0.633 3.517 36.421 1.00 42.11 230 LYS A C 1
ATOM 1812 O O . LYS A 1 230 ? -0.011 2.447 36.472 1.00 43.69 230 LYS A O 1
#

GO terms:
  GO:0000287 magnesium ion binding (F, IDA)
  GO:0004805 trehalose-phosphatase activity (F, IDA)

Radius of gyration: 17.83 Å; Cα contacts (8 Å, |Δi|>4): 382; chains: 1; bounding box: 44×45×39 Å

CATH classification: 3.40.50.1000 (+1 more: 3.30.70.1020)

Nearest PDB structures (foldseek):
  1u02-assembly1_A  TM=1.005E+00  e=1.043E-46  Thermoplasma acidophilum
  5gvx-assembly1_A  TM=8.570E-01  e=6.261E-16  Mycobacterium tuberculosis H37Rv
  6rcz-assembly2_E  TM=7.805E-01  e=4.292E-16  Burkholderia pseudomallei K96243
  6upb-assembly2_B  TM=8.397E-01  e=5.321E-15  Salmonella enterica subsp. enterica serovar Typhimurium str. SL1344
  5hus-assembly1_A  TM=7.257E-01  e=7.801E-10  Candida albicans SC5314

Foldseek 3Di:
DEEEAEQEFAQFDHDVVLPQADDPLSLVLVQLLVVPHQYHHAYLADPVSCCRSHVHPHWAYNLRQWIQDRNRIGGPPPLLVCQVVLVVLCVVCVVVCVVQPQWDWDGDRFKIKIDNPGDDVPPVVVVVVVVSCVVSVFDWDDDCTIMTGHPPRANLVNVCVVQVLNEYEQEDEDDSSLVNCVSVVVYQYEYEDDDDGDHPHYYHTSVVSVVSVVVSCVVVVD

Sequence (222 aa):
SLIFLDYDGTLVPIINPEESYADAGLLSLISDLKERFDTYIVTGRSPEEISRFLPLDINICYHGACSKINGQIVYNNGSDRFLGVFDRIYEDTRSWVSDFPGLRIYRKNLAVLYHLGLGADKPKLRSRIEEIARIFGVETYYGKIIELRVPGVNKGSAIRSVRGERPAIIAGDDATDEAAFEANDDALTIKVGEGETHAKFHVADYIERKILKFIELGVQKK

Solvent-accessible surface area: 11326 Å² total